Protein AF-A0A1E3P371-F1 (afdb_monomer_lite)

Organism: Wickerhamomyces anomalus (strain ATCC 58044 / CBS 1984 / NCYC 433 / NRRL Y-366-8) (NCBI:txid683960)

Sequence (193 aa):
MMLQLDPAELLRETLEGCDIETDLDTIDRIAENLKQLQDERNQNIITEQQELQELSEKLADEQQNIESLENSSTRQEIKSKLKTNQSLELSMNKNLKELTSIKQDLSTNLSNLVDDYNSLDKQIEELDFIEDDEDKDAIVLKLMVYRKFGLKIDIPSNTLIIYNKEKNLTDFLNYGDEKYSDYFISNYIWDRF

Radius of gyration: 69.78 Å; chains: 1; bounding box: 147×52×165 Å

InterPro domains:
  IPR013252 Kinetochore-Ndc80 subunit Spc24 [PF08286] (88-192)
  IPR013252 Kinetochore-Ndc80 subunit Spc24 [PTHR22142] (5-192)
  IPR038066 Spc24, Fungi, globular domain superfamily [G3DSA:3.30.160.430] (136-193)
  IPR038066 Spc24, Fungi, globular domain superfamily [SSF143026] (137-193)

Structure (mmCIF, N/CA/C/O backbone):
data_AF-A0A1E3P371-F1
#
_entry.id   AF-A0A1E3P371-F1
#
loop_
_atom_site.group_PDB
_atom_site.id
_atom_site.type_symbol
_atom_site.label_atom_id
_atom_site.label_alt_id
_atom_site.label_comp_id
_atom_site.label_asym_id
_atom_site.label_entity_id
_atom_site.label_seq_id
_atom_site.pdbx_PDB_ins_code
_atom_site.Cartn_x
_atom_site.Cartn_y
_atom_site.Cartn_z
_atom_site.occupancy
_atom_site.B_iso_or_equiv
_atom_site.auth_seq_id
_atom_site.auth_comp_id
_atom_site.auth_asym_id
_atom_site.auth_atom_id
_atom_site.pdbx_PDB_model_num
ATOM 1 N N . MET A 1 1 ? 78.943 -11.479 -51.128 1.00 43.00 1 MET A N 1
ATOM 2 C CA . MET A 1 1 ? 78.227 -11.690 -52.402 1.00 43.00 1 MET A CA 1
ATOM 3 C C . MET A 1 1 ? 76.842 -11.067 -52.248 1.00 43.00 1 MET A C 1
ATOM 5 O O . MET A 1 1 ? 75.880 -11.762 -51.985 1.00 43.00 1 MET A O 1
ATOM 9 N N . MET A 1 2 ? 76.786 -9.733 -52.246 1.00 50.06 2 MET A N 1
ATOM 10 C CA . MET A 1 2 ? 75.578 -8.922 -52.010 1.00 50.06 2 MET A CA 1
ATOM 11 C C . MET A 1 2 ? 75.586 -7.780 -53.039 1.00 50.06 2 MET A C 1
ATOM 13 O O . MET A 1 2 ? 75.714 -6.609 -52.712 1.00 50.06 2 MET A O 1
ATOM 17 N N . LEU A 1 3 ? 75.638 -8.150 -54.316 1.00 57.69 3 LEU A N 1
ATOM 18 C CA . LEU A 1 3 ? 75.582 -7.227 -55.454 1.00 57.69 3 LEU A CA 1
ATOM 19 C C . LEU A 1 3 ? 75.232 -8.071 -56.685 1.00 57.69 3 LEU A C 1
ATOM 21 O O . LEU A 1 3 ? 76.091 -8.368 -57.508 1.00 57.69 3 LEU A O 1
ATOM 25 N N . GLN A 1 4 ? 74.010 -8.608 -56.716 1.00 60.59 4 GLN A N 1
ATOM 26 C CA . GLN A 1 4 ? 73.558 -9.469 -57.817 1.00 60.59 4 GLN A CA 1
ATOM 27 C C . GLN A 1 4 ? 72.108 -9.262 -58.262 1.00 60.59 4 GLN A C 1
ATOM 29 O O . GLN A 1 4 ? 71.706 -9.942 -59.196 1.00 60.59 4 GLN A O 1
ATOM 34 N N . LEU A 1 5 ? 71.355 -8.324 -57.680 1.00 64.00 5 LEU A N 1
ATOM 35 C CA . LEU A 1 5 ? 70.153 -7.825 -58.347 1.00 64.00 5 LEU A CA 1
ATOM 36 C C . LEU A 1 5 ? 70.512 -6.511 -59.030 1.00 64.00 5 LEU A C 1
ATOM 38 O O . LEU A 1 5 ? 71.066 -5.610 -58.390 1.00 64.00 5 LEU A O 1
ATOM 42 N N . ASP A 1 6 ? 70.240 -6.431 -60.329 1.00 80.50 6 ASP A N 1
ATOM 43 C CA . ASP A 1 6 ? 70.266 -5.168 -61.051 1.00 80.50 6 ASP A CA 1
ATOM 44 C C . ASP A 1 6 ? 69.300 -4.208 -60.327 1.00 80.50 6 ASP A C 1
ATOM 46 O O . ASP A 1 6 ? 68.147 -4.578 -60.091 1.00 80.50 6 ASP A O 1
ATOM 50 N N . PRO A 1 7 ? 69.721 -3.002 -59.902 1.00 82.19 7 PRO A N 1
ATOM 51 C CA . PRO A 1 7 ? 68.821 -2.052 -59.247 1.00 82.19 7 PRO A CA 1
ATOM 52 C C . PRO A 1 7 ? 67.560 -1.756 -60.075 1.00 82.19 7 PRO A C 1
ATOM 54 O O . PRO A 1 7 ? 66.522 -1.433 -59.500 1.00 82.19 7 PRO A O 1
ATOM 57 N N . ALA A 1 8 ? 67.624 -1.896 -61.403 1.00 83.38 8 ALA A N 1
ATOM 58 C CA . ALA A 1 8 ? 66.453 -1.786 -62.267 1.00 83.38 8 ALA A CA 1
ATOM 59 C C . ALA A 1 8 ? 65.449 -2.943 -62.081 1.00 83.38 8 ALA A C 1
ATOM 61 O O . ALA A 1 8 ? 64.241 -2.719 -62.147 1.00 83.38 8 ALA A O 1
ATOM 62 N N . GLU A 1 9 ? 65.931 -4.158 -61.817 1.00 84.44 9 GLU A N 1
ATOM 63 C CA . GLU A 1 9 ? 65.113 -5.350 -61.566 1.00 84.44 9 GLU A CA 1
ATOM 64 C C . GLU A 1 9 ? 64.408 -5.254 -60.209 1.00 84.44 9 GLU A C 1
ATOM 66 O O . GLU A 1 9 ? 63.200 -5.458 -60.140 1.00 84.44 9 GLU A O 1
ATOM 71 N N . LEU A 1 10 ? 65.111 -4.794 -59.165 1.00 85.12 10 LEU A N 1
ATOM 72 C CA . LEU A 1 10 ? 64.509 -4.551 -57.847 1.00 85.12 10 LEU A CA 1
ATOM 73 C C . LEU A 1 10 ? 63.396 -3.497 -57.910 1.00 85.12 10 LEU A C 1
ATOM 75 O O . LEU A 1 10 ? 62.332 -3.685 -57.329 1.00 85.12 10 LEU A O 1
ATOM 79 N N . LEU A 1 11 ? 63.621 -2.389 -58.628 1.00 85.12 11 LEU A N 1
ATOM 80 C CA . LEU A 1 11 ? 62.596 -1.356 -58.806 1.00 85.12 11 LEU A CA 1
ATOM 81 C C . LEU A 1 11 ? 61.364 -1.908 -59.525 1.00 85.12 11 LEU A C 1
ATOM 83 O O . LEU A 1 11 ? 60.238 -1.569 -59.162 1.00 85.12 11 LEU A O 1
ATOM 87 N N . ARG A 1 12 ? 61.567 -2.784 -60.511 1.00 84.88 12 ARG A N 1
ATOM 88 C CA . ARG A 1 12 ? 60.478 -3.424 -61.241 1.00 84.88 12 ARG A CA 1
ATOM 89 C C . ARG A 1 12 ? 59.708 -4.417 -60.371 1.00 84.88 12 ARG A C 1
ATOM 91 O O . ARG A 1 12 ? 58.487 -4.338 -60.356 1.00 84.88 12 ARG A O 1
ATOM 98 N N . GLU A 1 13 ? 60.389 -5.256 -59.593 1.00 86.19 13 GLU A N 1
ATOM 99 C CA . GLU A 1 13 ? 59.749 -6.150 -58.616 1.00 86.19 13 GLU A CA 1
ATOM 100 C C . GLU A 1 13 ? 58.957 -5.365 -57.561 1.00 86.19 13 GLU A C 1
ATOM 102 O O . GLU A 1 13 ? 57.836 -5.737 -57.225 1.00 86.19 13 GLU A O 1
ATOM 107 N N . THR A 1 14 ? 59.487 -4.238 -57.067 1.00 85.69 14 THR A N 1
ATOM 108 C CA . THR A 1 14 ? 58.751 -3.389 -56.114 1.00 85.69 14 THR A CA 1
ATOM 109 C C . THR A 1 14 ? 57.546 -2.691 -56.738 1.00 85.69 14 THR A C 1
ATOM 111 O O . THR A 1 14 ? 56.564 -2.447 -56.042 1.00 85.69 14 THR A O 1
ATOM 114 N N . LEU A 1 15 ? 57.603 -2.376 -58.035 1.00 84.25 15 LEU A N 1
ATOM 115 C CA . LEU A 1 15 ? 56.487 -1.775 -58.762 1.00 84.25 15 LEU A CA 1
ATOM 116 C C . LEU A 1 15 ? 55.405 -2.819 -59.071 1.00 84.25 15 LEU A C 1
ATOM 118 O O . LEU A 1 15 ? 54.227 -2.525 -58.927 1.00 84.25 15 LEU A O 1
ATOM 122 N N . GLU A 1 16 ? 55.804 -4.037 -59.443 1.00 84.88 16 GLU A N 1
ATOM 123 C CA . GLU A 1 16 ? 54.898 -5.171 -59.675 1.00 84.88 16 GLU A CA 1
ATOM 124 C C . GLU A 1 16 ? 54.271 -5.685 -58.365 1.00 84.88 16 GLU A C 1
ATOM 126 O O . GLU A 1 16 ? 53.135 -6.147 -58.371 1.00 84.88 16 GLU A O 1
ATOM 131 N N . GLY A 1 17 ? 54.970 -5.562 -57.232 1.00 84.19 17 GLY A N 1
ATOM 132 C CA . GLY A 1 17 ? 54.434 -5.879 -55.905 1.00 84.19 17 GLY A CA 1
ATOM 133 C C . GLY A 1 17 ? 53.537 -4.794 -55.294 1.00 84.19 17 GLY A C 1
ATOM 134 O O . GLY A 1 17 ? 52.925 -5.037 -54.254 1.00 84.19 17 GLY A O 1
ATOM 135 N N . CYS A 1 18 ? 53.465 -3.601 -55.895 1.00 87.00 18 CYS A N 1
ATOM 136 C CA . CYS A 1 18 ? 52.598 -2.516 -55.440 1.00 87.00 18 CYS A CA 1
ATOM 137 C C . CYS A 1 18 ? 51.233 -2.624 -56.128 1.00 87.00 18 CYS A C 1
ATOM 139 O O . CYS A 1 18 ? 51.011 -2.067 -57.203 1.00 87.00 18 CYS A O 1
ATOM 141 N N . ASP A 1 19 ? 50.320 -3.358 -55.496 1.00 86.94 19 ASP A N 1
ATOM 142 C CA . ASP A 1 19 ? 48.968 -3.559 -56.009 1.00 86.94 19 ASP A CA 1
ATOM 143 C C . ASP A 1 19 ? 48.006 -2.468 -55.512 1.00 86.94 19 ASP A C 1
ATOM 145 O O . ASP A 1 19 ? 47.324 -2.597 -54.496 1.00 86.94 19 ASP A O 1
ATOM 149 N N . ILE A 1 20 ? 47.976 -1.364 -56.256 1.00 90.75 20 ILE A N 1
ATOM 150 C CA . ILE A 1 20 ? 47.098 -0.217 -55.987 1.00 90.75 20 ILE A CA 1
ATOM 151 C C . ILE A 1 20 ? 45.621 -0.579 -56.210 1.00 90.75 20 ILE A C 1
ATOM 153 O O . ILE A 1 20 ? 44.745 0.018 -55.587 1.00 90.75 20 ILE A O 1
ATOM 157 N N . GLU A 1 21 ? 45.328 -1.533 -57.097 1.00 91.00 21 GLU A N 1
ATOM 158 C CA . GLU A 1 21 ? 43.957 -1.921 -57.438 1.00 91.00 21 GLU A CA 1
ATOM 159 C C . GLU A 1 21 ? 43.308 -2.664 -56.267 1.00 91.00 21 GLU A C 1
ATOM 161 O O . GLU A 1 21 ? 42.216 -2.293 -55.840 1.00 91.00 21 GLU A O 1
ATOM 166 N N . THR A 1 22 ? 44.040 -3.597 -55.646 1.00 92.25 22 THR A N 1
ATOM 167 C CA . THR A 1 22 ? 43.596 -4.246 -54.404 1.00 92.25 22 THR A CA 1
ATOM 168 C C . THR A 1 22 ? 43.361 -3.225 -53.283 1.00 92.25 22 THR A C 1
ATOM 170 O O . THR A 1 22 ? 42.351 -3.301 -52.581 1.00 92.25 22 THR A O 1
ATOM 173 N N . ASP A 1 23 ? 44.247 -2.239 -53.114 1.00 93.06 23 ASP A N 1
ATOM 174 C CA . ASP A 1 23 ? 44.065 -1.202 -52.092 1.00 93.06 23 ASP A CA 1
ATOM 175 C C . ASP A 1 23 ? 42.819 -0.339 -52.367 1.00 93.06 23 ASP A C 1
ATOM 177 O O . ASP A 1 23 ? 42.048 -0.062 -51.444 1.00 93.06 23 ASP A O 1
ATOM 181 N N . LEU A 1 24 ? 42.565 0.038 -53.623 1.00 95.06 24 LEU A N 1
ATOM 182 C CA . LEU A 1 24 ? 41.354 0.768 -54.013 1.00 95.06 24 LEU A CA 1
ATOM 183 C C . LEU A 1 24 ? 40.083 -0.047 -53.744 1.00 95.06 24 LEU A C 1
ATOM 185 O O . LEU A 1 24 ? 39.161 0.471 -53.112 1.00 95.06 24 LEU A O 1
ATOM 189 N N . ASP A 1 25 ? 40.069 -1.331 -54.104 1.00 95.75 25 ASP A N 1
ATOM 190 C CA . ASP A 1 25 ? 38.950 -2.236 -53.822 1.00 95.75 25 ASP A CA 1
ATOM 191 C C . ASP A 1 25 ? 38.683 -2.357 -52.313 1.00 95.75 25 ASP A C 1
ATOM 193 O O . ASP A 1 25 ? 37.531 -2.396 -51.863 1.00 95.75 25 ASP A O 1
ATOM 197 N N . THR A 1 26 ? 39.738 -2.389 -51.488 1.00 95.75 26 THR A N 1
ATOM 198 C CA . THR A 1 26 ? 39.560 -2.399 -50.029 1.00 95.75 26 THR A CA 1
ATOM 199 C C . THR A 1 26 ? 38.979 -1.089 -49.507 1.00 95.75 26 THR A C 1
ATOM 201 O O . THR A 1 26 ? 38.131 -1.131 -48.613 1.00 95.75 26 THR A O 1
ATOM 204 N N . ILE A 1 27 ? 39.380 0.060 -50.059 1.00 96.44 27 ILE A N 1
ATOM 205 C CA . ILE A 1 27 ? 38.829 1.371 -49.692 1.00 96.44 27 ILE A CA 1
ATOM 206 C C . ILE A 1 27 ? 37.346 1.445 -50.063 1.00 96.44 27 ILE A C 1
ATOM 208 O O . ILE A 1 27 ? 36.541 1.861 -49.226 1.00 96.44 27 ILE A O 1
ATOM 212 N N . ASP A 1 28 ? 36.971 0.987 -51.256 1.00 96.81 28 ASP A N 1
ATOM 213 C CA . ASP A 1 28 ? 35.575 0.959 -51.699 1.00 96.81 28 ASP A CA 1
ATOM 214 C C . ASP A 1 28 ? 34.728 0.050 -50.803 1.00 96.81 28 ASP A C 1
ATOM 216 O O . ASP A 1 28 ? 33.651 0.441 -50.342 1.00 96.81 28 ASP A O 1
ATOM 220 N N . ARG A 1 29 ? 35.259 -1.121 -50.432 1.00 96.81 29 ARG A N 1
ATOM 221 C CA . ARG A 1 29 ? 34.604 -2.021 -49.476 1.00 96.81 29 ARG A CA 1
ATOM 222 C C . ARG A 1 29 ? 34.460 -1.394 -48.088 1.00 96.81 29 ARG A C 1
ATOM 224 O O . ARG A 1 29 ? 33.435 -1.580 -47.432 1.00 96.81 29 ARG A O 1
ATOM 231 N N . ILE A 1 30 ? 35.466 -0.660 -47.610 1.00 96.75 30 ILE A N 1
ATOM 232 C CA . ILE A 1 30 ? 35.383 0.071 -46.336 1.00 96.75 30 ILE A CA 1
ATOM 233 C C . ILE A 1 30 ? 34.304 1.154 -46.419 1.00 96.75 30 ILE A C 1
ATOM 235 O O . ILE A 1 30 ? 33.515 1.288 -45.484 1.00 96.75 30 ILE A O 1
ATOM 239 N N . ALA A 1 31 ? 34.233 1.898 -47.524 1.00 97.06 31 ALA A N 1
ATOM 240 C CA . ALA A 1 31 ? 33.224 2.931 -47.727 1.00 97.06 31 ALA A CA 1
ATOM 241 C C . ALA A 1 31 ? 31.802 2.346 -47.742 1.00 97.06 31 ALA A C 1
ATOM 243 O O . ALA A 1 31 ? 30.902 2.901 -47.106 1.00 97.06 31 ALA A O 1
ATOM 244 N N . GLU A 1 32 ? 31.602 1.201 -48.398 1.00 97.19 32 GLU A N 1
ATOM 245 C CA . GLU A 1 32 ? 30.318 0.498 -48.397 1.00 97.19 32 GLU A CA 1
ATOM 246 C C . GLU A 1 32 ? 29.938 0.006 -46.994 1.00 97.19 32 GLU A C 1
ATOM 248 O O . GLU A 1 32 ? 28.822 0.259 -46.537 1.00 97.19 32 GLU A O 1
ATOM 253 N N . ASN A 1 33 ? 30.877 -0.602 -46.264 1.00 97.44 33 ASN A N 1
ATOM 254 C CA . ASN A 1 33 ? 30.647 -1.044 -44.886 1.00 97.44 33 ASN A CA 1
ATOM 255 C C . ASN A 1 33 ? 30.305 0.129 -43.955 1.00 97.44 33 ASN A C 1
ATOM 257 O O . ASN A 1 33 ? 29.425 0.010 -43.104 1.00 97.44 33 ASN A O 1
ATOM 261 N N . LEU A 1 34 ? 30.979 1.274 -44.107 1.00 97.44 34 LEU A N 1
ATOM 262 C CA . LEU A 1 34 ? 30.682 2.476 -43.325 1.00 97.44 34 LEU A CA 1
ATOM 263 C C . LEU A 1 34 ? 29.276 2.998 -43.612 1.00 97.44 34 LEU A C 1
ATOM 265 O O . LEU A 1 34 ? 28.577 3.407 -42.685 1.00 97.44 34 LEU A O 1
ATOM 269 N N . LYS A 1 35 ? 28.847 2.951 -44.875 1.00 97.75 35 LYS A N 1
ATOM 270 C CA . LYS A 1 35 ? 27.491 3.334 -45.262 1.00 97.75 35 LYS A CA 1
ATOM 271 C C . LYS A 1 35 ? 26.450 2.392 -44.655 1.00 97.75 35 LYS A C 1
ATOM 273 O O . LYS A 1 35 ? 25.494 2.873 -44.057 1.00 97.75 35 LYS A O 1
ATOM 278 N N . GLN A 1 36 ? 26.669 1.078 -44.733 1.00 97.50 36 GLN A N 1
ATOM 279 C CA . GLN A 1 36 ? 25.785 0.087 -44.108 1.00 97.50 36 GLN A CA 1
ATOM 280 C C . GLN A 1 36 ? 25.683 0.301 -42.593 1.00 97.50 36 GLN A C 1
ATOM 282 O O . GLN A 1 36 ? 24.583 0.372 -42.054 1.00 97.50 36 GLN A O 1
ATOM 287 N N . LEU A 1 37 ? 26.815 0.511 -41.915 1.00 97.44 37 LEU A N 1
ATOM 288 C CA . LEU A 1 37 ? 26.844 0.761 -40.473 1.00 97.44 37 LEU A CA 1
ATOM 289 C C . LEU A 1 37 ? 26.132 2.068 -40.096 1.00 97.44 37 LEU A C 1
ATOM 291 O O . LEU A 1 37 ? 25.474 2.146 -39.058 1.00 97.44 37 LEU A O 1
ATOM 295 N N . GLN A 1 38 ? 26.244 3.103 -40.930 1.00 97.56 38 GLN A N 1
ATOM 296 C CA . GLN A 1 38 ? 25.511 4.351 -40.739 1.00 97.56 38 GLN A CA 1
ATOM 297 C C . GLN A 1 38 ? 23.998 4.149 -40.895 1.00 97.56 38 GLN A C 1
ATOM 299 O O . GLN A 1 38 ? 23.234 4.681 -40.088 1.00 97.56 38 GLN A O 1
ATOM 304 N N . ASP A 1 39 ? 23.566 3.377 -41.890 1.00 97.62 39 ASP A N 1
ATOM 305 C CA . ASP A 1 39 ? 22.152 3.086 -42.128 1.00 97.62 39 ASP A CA 1
ATOM 306 C C . ASP A 1 39 ? 21.554 2.246 -40.988 1.00 97.62 39 ASP A C 1
ATOM 308 O O . ASP A 1 39 ? 20.510 2.615 -40.446 1.00 97.62 39 ASP A O 1
ATOM 312 N N . GLU A 1 40 ? 22.248 1.194 -40.540 1.00 97.81 40 GLU A N 1
ATOM 313 C CA . GLU A 1 40 ? 21.852 0.389 -39.374 1.00 97.81 40 GLU A CA 1
ATOM 314 C C . GLU A 1 40 ? 21.764 1.241 -38.105 1.00 97.81 40 GLU A C 1
ATOM 316 O O . GLU A 1 40 ? 20.786 1.178 -37.358 1.00 97.81 40 GLU A O 1
ATOM 321 N N . ARG A 1 41 ? 22.760 2.101 -37.872 1.00 97.44 41 ARG A N 1
ATOM 322 C CA . ARG A 1 41 ? 22.754 3.004 -36.721 1.00 97.44 41 ARG A CA 1
ATOM 323 C C . ARG A 1 41 ? 21.559 3.952 -36.754 1.00 97.44 41 ARG A C 1
ATOM 325 O O . ARG A 1 41 ? 20.936 4.171 -35.718 1.00 97.44 41 ARG A O 1
ATOM 332 N N . ASN A 1 42 ? 21.241 4.518 -37.915 1.00 97.56 42 ASN A N 1
ATOM 333 C CA . ASN A 1 42 ? 20.095 5.411 -38.054 1.00 97.56 42 ASN A CA 1
ATOM 334 C C . ASN A 1 42 ? 18.775 4.670 -37.809 1.00 97.56 42 ASN A C 1
ATOM 336 O O . ASN A 1 42 ? 17.903 5.208 -37.131 1.00 97.56 42 ASN A O 1
ATOM 340 N N . GLN A 1 43 ? 18.640 3.435 -38.298 1.00 97.44 43 GLN A N 1
ATOM 341 C CA . GLN A 1 43 ? 17.465 2.600 -38.030 1.00 97.44 43 GLN A CA 1
ATOM 342 C C . GLN A 1 43 ? 17.313 2.287 -36.537 1.00 97.44 43 GLN A C 1
ATOM 344 O O . GLN A 1 43 ? 16.213 2.424 -35.998 1.00 97.44 43 GLN A O 1
ATOM 349 N N . ASN A 1 44 ? 18.408 1.949 -35.854 1.00 97.56 44 ASN A N 1
ATOM 350 C CA . ASN A 1 44 ? 18.390 1.704 -34.411 1.00 97.56 44 ASN A CA 1
ATOM 351 C C . ASN A 1 44 ? 17.975 2.957 -33.634 1.00 97.56 44 ASN A C 1
ATOM 353 O O . ASN A 1 44 ? 17.099 2.876 -32.782 1.00 97.56 44 ASN A O 1
ATOM 357 N N . ILE A 1 45 ? 18.520 4.130 -33.980 1.00 97.75 45 ILE A N 1
ATOM 358 C CA . ILE A 1 45 ? 18.134 5.398 -33.341 1.00 97.75 45 ILE A CA 1
ATOM 359 C C . ILE A 1 45 ? 16.641 5.684 -33.540 1.00 97.75 45 ILE A C 1
ATOM 361 O O . ILE A 1 45 ? 15.970 6.086 -32.594 1.00 97.75 45 ILE A O 1
ATOM 365 N N . ILE A 1 46 ? 16.109 5.476 -34.748 1.00 97.56 46 ILE A N 1
ATOM 366 C CA . ILE A 1 46 ? 14.681 5.685 -35.028 1.00 97.56 46 ILE A CA 1
ATOM 367 C C . ILE A 1 46 ? 13.821 4.726 -34.195 1.00 97.56 46 ILE A C 1
ATOM 369 O O . ILE A 1 46 ? 12.819 5.150 -33.624 1.00 97.56 46 ILE A O 1
ATOM 373 N N . THR A 1 47 ? 14.224 3.459 -34.097 1.00 97.25 47 THR A N 1
ATOM 374 C CA . THR A 1 47 ? 13.493 2.438 -33.332 1.00 97.25 47 THR A CA 1
ATOM 375 C C . THR A 1 47 ? 13.491 2.767 -31.840 1.00 97.25 47 THR A C 1
ATOM 377 O O . THR A 1 47 ? 12.430 2.825 -31.228 1.00 97.25 47 THR A O 1
ATOM 380 N N . GLU A 1 48 ? 14.652 3.091 -31.266 1.00 97.38 48 GLU A N 1
ATOM 381 C CA . GLU A 1 48 ? 14.760 3.489 -29.857 1.00 97.38 48 GLU A CA 1
ATOM 382 C C . GLU A 1 48 ? 13.958 4.765 -29.557 1.00 97.38 48 GLU A C 1
ATOM 384 O O . GLU A 1 48 ? 13.338 4.881 -28.501 1.00 97.38 48 GLU A O 1
ATOM 389 N N . GLN A 1 49 ? 13.925 5.729 -30.483 1.00 97.31 49 GLN A N 1
ATOM 390 C CA . GLN A 1 49 ? 13.106 6.935 -30.336 1.00 97.31 49 GLN A CA 1
ATOM 391 C C . GLN A 1 49 ? 11.608 6.625 -30.331 1.00 97.31 49 GLN A C 1
ATOM 393 O O . GLN A 1 49 ? 10.875 7.215 -29.537 1.00 97.31 49 GLN A O 1
ATOM 398 N N . GLN A 1 50 ? 11.154 5.705 -31.185 1.00 97.19 50 GLN A N 1
ATOM 399 C CA . GLN A 1 50 ? 9.761 5.258 -31.207 1.00 97.19 50 GLN A CA 1
ATOM 400 C C . GLN A 1 50 ? 9.392 4.534 -29.911 1.00 97.19 50 GLN A C 1
ATOM 402 O O . GLN A 1 50 ? 8.381 4.865 -29.298 1.00 97.19 50 GLN A O 1
ATOM 407 N N . GLU A 1 51 ? 10.243 3.623 -29.435 1.00 97.25 51 GLU A N 1
ATOM 408 C CA . GLU A 1 51 ? 10.032 2.924 -28.163 1.00 97.25 51 GLU A CA 1
ATOM 409 C C . GLU A 1 51 ? 9.983 3.894 -26.975 1.00 97.25 51 GLU A C 1
ATOM 411 O O . GLU A 1 51 ? 9.113 3.780 -26.107 1.00 97.25 51 GLU A O 1
ATOM 416 N N . LEU A 1 52 ? 10.880 4.886 -26.942 1.00 97.25 52 LEU A N 1
ATOM 417 C CA . LEU A 1 52 ? 10.871 5.930 -25.917 1.00 97.25 52 LEU A CA 1
ATOM 418 C C . LEU A 1 52 ? 9.599 6.775 -25.971 1.00 97.25 52 LEU A C 1
ATOM 420 O O . LEU A 1 52 ? 9.054 7.114 -24.919 1.00 97.25 52 LEU A O 1
ATOM 424 N N . GLN A 1 53 ? 9.119 7.108 -27.169 1.00 97.50 53 GLN A N 1
A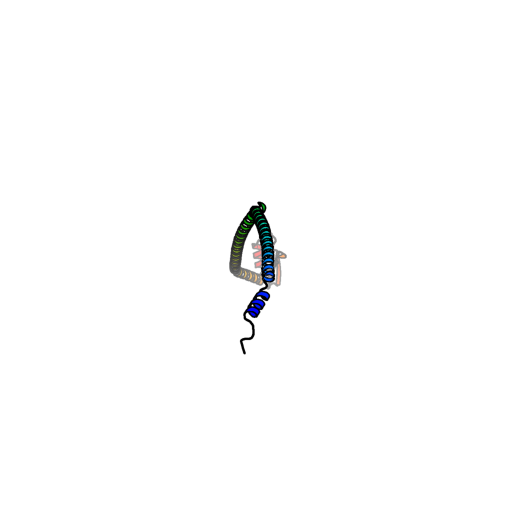TOM 425 C CA . GLN A 1 53 ? 7.877 7.853 -27.327 1.00 97.50 53 GLN A CA 1
ATOM 426 C C . GLN A 1 53 ? 6.679 7.037 -26.821 1.00 97.50 53 GLN A C 1
ATOM 428 O O . GLN A 1 53 ? 5.910 7.542 -26.007 1.00 97.50 53 GLN A O 1
ATOM 433 N N . GLU A 1 54 ? 6.558 5.769 -27.217 1.00 97.19 54 GLU A N 1
ATOM 434 C CA . GLU A 1 54 ? 5.486 4.887 -26.744 1.00 97.19 54 GLU A CA 1
ATOM 435 C C . GLU A 1 54 ? 5.513 4.703 -25.224 1.00 97.19 54 GLU A C 1
ATOM 437 O O . GLU A 1 54 ? 4.469 4.689 -24.569 1.00 97.19 54 GLU A O 1
ATOM 442 N N . LEU A 1 55 ? 6.704 4.548 -24.641 1.00 96.38 55 LEU A N 1
ATOM 443 C CA . LEU A 1 55 ? 6.847 4.419 -23.195 1.00 96.38 55 LEU A CA 1
ATOM 444 C C . LEU A 1 55 ? 6.471 5.722 -22.481 1.00 96.38 55 LEU A C 1
ATOM 446 O O . LEU A 1 55 ? 5.822 5.681 -21.437 1.00 96.38 55 LEU A O 1
ATOM 450 N N . SER A 1 56 ? 6.841 6.870 -23.052 1.00 96.88 56 SER A N 1
ATOM 451 C CA . SER A 1 56 ? 6.465 8.184 -22.530 1.00 96.88 56 SER A CA 1
ATOM 452 C C . SER A 1 56 ? 4.953 8.402 -22.578 1.00 96.88 56 SER A C 1
ATOM 454 O O . SER A 1 56 ? 4.392 8.945 -21.629 1.00 96.88 56 SER A O 1
ATOM 456 N N . GLU A 1 57 ? 4.288 7.974 -23.652 1.00 96.69 57 GLU A N 1
ATOM 457 C CA . GLU A 1 57 ? 2.830 8.046 -23.784 1.00 96.69 57 GLU A CA 1
ATOM 458 C C . GLU A 1 57 ? 2.142 7.136 -22.756 1.00 96.69 57 GLU A C 1
ATOM 460 O O . GLU A 1 57 ? 1.284 7.600 -22.007 1.00 96.69 57 GLU A O 1
ATOM 465 N N . LYS A 1 58 ? 2.596 5.882 -22.607 1.00 96.62 58 LYS A N 1
ATOM 466 C CA . LYS A 1 58 ? 2.076 4.956 -21.579 1.00 96.62 58 LYS A CA 1
ATOM 467 C C . LYS A 1 58 ? 2.234 5.507 -20.164 1.00 96.62 58 LYS A C 1
ATOM 469 O O . LYS A 1 58 ? 1.332 5.363 -19.343 1.00 96.62 58 LYS A O 1
ATOM 474 N N . LEU A 1 59 ? 3.373 6.134 -19.876 1.00 96.19 59 LEU A N 1
ATOM 475 C CA . LEU A 1 59 ? 3.632 6.737 -18.573 1.00 96.19 59 LEU A CA 1
ATOM 476 C C . LEU A 1 59 ? 2.696 7.922 -18.312 1.00 96.19 59 LEU A C 1
ATOM 478 O O . LEU A 1 59 ? 2.183 8.050 -17.201 1.00 96.19 59 LEU A O 1
ATOM 482 N N . ALA A 1 60 ? 2.444 8.762 -19.318 1.00 96.19 60 ALA A N 1
ATOM 483 C CA . ALA A 1 60 ? 1.495 9.867 -19.207 1.00 96.19 60 ALA A CA 1
ATOM 484 C C . ALA A 1 60 ? 0.060 9.364 -18.960 1.00 96.19 60 ALA A C 1
ATOM 486 O O . ALA A 1 60 ? -0.618 9.867 -18.062 1.00 96.19 60 ALA A O 1
ATOM 487 N N . ASP A 1 61 ? -0.369 8.326 -19.681 1.00 95.94 61 ASP A N 1
ATOM 488 C CA . ASP A 1 61 ? -1.677 7.692 -19.488 1.00 95.94 61 ASP A CA 1
ATOM 489 C C . ASP A 1 61 ? -1.816 7.089 -18.083 1.00 95.94 61 ASP A C 1
ATOM 491 O O . ASP A 1 61 ? -2.844 7.242 -17.419 1.00 95.94 61 ASP A O 1
ATOM 495 N N . GLU A 1 62 ? -0.778 6.412 -17.585 1.00 94.88 62 GLU A N 1
ATOM 496 C CA . GLU A 1 62 ? -0.788 5.823 -16.246 1.00 94.88 62 GLU A CA 1
ATOM 497 C C . GLU A 1 62 ? -0.807 6.894 -15.148 1.00 94.88 62 GLU A C 1
ATOM 499 O O . GLU A 1 62 ? -1.557 6.765 -14.177 1.00 94.88 62 GLU A O 1
ATOM 504 N N . GLN A 1 63 ? -0.070 7.994 -15.322 1.00 94.50 63 GLN A N 1
ATOM 505 C CA . GLN A 1 63 ? -0.143 9.149 -14.424 1.00 94.50 63 GLN A CA 1
ATOM 506 C C . GLN A 1 63 ? -1.547 9.757 -14.399 1.00 94.50 63 GLN A C 1
ATOM 508 O O . GLN A 1 63 ? -2.096 9.975 -13.318 1.00 94.50 63 GLN A O 1
ATOM 513 N N . GLN A 1 64 ? -2.166 9.958 -15.564 1.00 93.44 64 GLN A N 1
ATOM 514 C CA . GLN A 1 64 ? -3.536 10.461 -15.649 1.00 93.44 64 GLN A CA 1
ATOM 515 C C . GLN A 1 64 ? -4.531 9.501 -14.983 1.00 93.44 64 GLN A C 1
ATOM 517 O O . GLN A 1 64 ? -5.443 9.934 -14.273 1.00 93.44 64 GLN A O 1
ATOM 522 N N . ASN A 1 65 ? -4.349 8.191 -15.161 1.00 91.06 65 ASN A N 1
ATOM 523 C CA . ASN A 1 65 ? -5.169 7.180 -14.504 1.00 91.06 65 ASN A CA 1
ATOM 524 C C . ASN A 1 65 ? -5.020 7.246 -12.983 1.00 91.06 65 ASN A C 1
ATOM 526 O O . ASN A 1 65 ? -6.034 7.261 -12.283 1.00 91.06 65 ASN A O 1
ATOM 530 N N . ILE A 1 66 ? -3.793 7.350 -12.465 1.00 89.00 66 ILE A N 1
ATOM 531 C CA . ILE A 1 66 ? -3.539 7.523 -11.031 1.00 89.00 66 ILE A CA 1
ATOM 532 C C . ILE A 1 66 ? -4.233 8.786 -10.528 1.00 89.00 66 ILE A C 1
ATOM 534 O O . ILE A 1 66 ? -5.018 8.693 -9.588 1.00 89.00 66 ILE A O 1
ATOM 538 N N . GLU A 1 67 ? -4.033 9.936 -11.173 1.00 88.38 67 GLU A N 1
ATOM 539 C CA . GLU A 1 67 ? -4.683 11.190 -10.782 1.00 88.38 67 GLU A CA 1
ATOM 540 C C . GLU A 1 67 ? -6.212 11.081 -10.803 1.00 88.38 67 GLU A C 1
ATOM 542 O O . GLU A 1 67 ? -6.885 11.560 -9.887 1.00 88.38 67 GLU A O 1
ATOM 547 N N . SER A 1 68 ? -6.785 10.410 -11.803 1.00 87.19 68 SER A N 1
ATOM 548 C CA . SER A 1 68 ? -8.231 10.189 -11.881 1.00 87.19 68 SER A CA 1
ATOM 549 C C . SER A 1 68 ? -8.741 9.278 -10.758 1.00 87.19 68 SER A C 1
ATOM 551 O O . SER A 1 68 ? -9.801 9.537 -10.187 1.00 87.19 68 SER A O 1
ATOM 553 N N . LEU A 1 69 ? -7.972 8.254 -10.376 1.00 84.06 69 LEU A N 1
ATOM 554 C CA . LEU A 1 69 ? -8.284 7.365 -9.257 1.00 84.06 69 LEU A CA 1
ATOM 555 C C . LEU A 1 69 ? -8.132 8.083 -7.914 1.00 84.06 69 LEU A C 1
ATOM 557 O O . LEU A 1 69 ? -8.950 7.882 -7.011 1.00 84.06 69 LEU A O 1
ATOM 561 N N . GLU A 1 70 ? -7.124 8.942 -7.769 1.00 82.38 70 GLU A N 1
ATOM 562 C CA . GLU A 1 70 ? -6.914 9.754 -6.573 1.00 82.38 70 GLU A CA 1
ATOM 563 C C . GLU A 1 70 ? -8.043 10.761 -6.368 1.00 82.38 70 GLU A C 1
ATOM 565 O O . GLU A 1 70 ? -8.562 10.895 -5.255 1.00 82.38 70 GLU A O 1
ATOM 570 N N . ASN A 1 71 ? -8.451 11.413 -7.456 1.00 80.94 71 ASN A N 1
ATOM 571 C CA . ASN A 1 71 ? -9.538 12.382 -7.485 1.00 80.94 71 ASN A CA 1
ATOM 572 C C . ASN A 1 71 ? -10.918 11.735 -7.613 1.00 80.94 71 ASN A C 1
ATOM 574 O O . ASN A 1 71 ? -11.927 12.443 -7.581 1.00 80.94 71 ASN A O 1
ATOM 578 N N . SER A 1 72 ? -10.990 10.405 -7.730 1.00 86.19 72 SER A N 1
ATOM 579 C CA . SER A 1 72 ? -12.267 9.710 -7.815 1.00 86.19 72 SER A CA 1
ATOM 580 C C . SER A 1 72 ? -13.096 10.010 -6.567 1.00 86.19 72 SER A C 1
ATOM 582 O O . SER A 1 72 ? -12.656 9.845 -5.420 1.00 86.19 72 SER A O 1
ATOM 584 N N . SER A 1 73 ? -14.330 10.456 -6.796 1.00 79.31 73 SER A N 1
ATOM 585 C CA . SER A 1 73 ? -15.288 10.765 -5.733 1.00 79.31 73 SER A CA 1
ATOM 586 C C . SER A 1 73 ? -15.479 9.571 -4.797 1.00 79.31 73 SER A C 1
ATOM 588 O O . SER A 1 73 ? -15.573 9.746 -3.586 1.00 79.31 73 SER A O 1
ATOM 590 N N . THR A 1 74 ? -15.417 8.351 -5.336 1.00 80.88 74 THR A N 1
ATOM 591 C CA . THR A 1 74 ? -15.484 7.099 -4.580 1.00 80.88 74 THR A CA 1
ATOM 592 C C . THR A 1 74 ? -14.333 6.953 -3.584 1.00 80.88 74 THR A C 1
ATOM 594 O O . THR A 1 74 ? -14.578 6.608 -2.430 1.00 80.88 74 THR A O 1
ATOM 597 N N . ARG A 1 75 ? -13.078 7.246 -3.963 1.00 82.56 75 ARG A N 1
ATOM 598 C CA . ARG A 1 75 ? -11.936 7.163 -3.031 1.00 82.56 75 ARG A CA 1
ATOM 599 C C . ARG A 1 75 ? -12.041 8.216 -1.934 1.00 82.56 75 ARG A C 1
ATOM 601 O O . ARG A 1 75 ? -11.764 7.917 -0.771 1.00 82.56 75 ARG A O 1
ATOM 608 N N . GLN A 1 76 ? -12.473 9.428 -2.277 1.00 84.69 76 GLN A N 1
ATOM 609 C CA . GLN A 1 76 ? -12.701 10.493 -1.299 1.00 84.69 76 GLN A CA 1
ATOM 610 C C . GLN A 1 76 ? -13.838 10.143 -0.327 1.00 84.69 76 GLN A C 1
ATOM 612 O O . GLN A 1 76 ? -13.694 10.344 0.880 1.00 84.69 76 GLN A O 1
ATOM 617 N N . GLU A 1 77 ? -14.927 9.557 -0.826 1.00 86.69 77 GLU A N 1
ATOM 618 C CA . GLU A 1 77 ? -16.051 9.082 -0.018 1.00 86.69 77 GLU A CA 1
ATOM 619 C C . GLU A 1 77 ? -15.646 7.915 0.894 1.00 86.69 77 GLU A C 1
ATOM 621 O O . GLU A 1 77 ? -15.988 7.894 2.075 1.00 86.69 77 GLU A O 1
ATOM 626 N N . ILE A 1 78 ? -14.859 6.960 0.393 1.00 87.75 78 ILE A N 1
ATOM 627 C CA . ILE A 1 78 ? -14.310 5.875 1.215 1.00 87.75 78 ILE A CA 1
ATOM 628 C C . ILE A 1 78 ? -13.397 6.447 2.303 1.00 87.75 78 ILE A C 1
ATOM 630 O O . ILE A 1 78 ? -13.509 6.058 3.464 1.00 87.75 78 ILE A O 1
ATOM 634 N N . LYS A 1 79 ? -12.523 7.401 1.965 1.00 89.88 79 LYS A N 1
ATOM 635 C CA . LYS A 1 79 ? -11.612 8.043 2.923 1.00 89.88 79 LYS A CA 1
ATOM 636 C C . LYS A 1 79 ? -12.373 8.803 4.011 1.00 89.88 79 LYS A C 1
ATOM 638 O O . LYS A 1 79 ? -11.996 8.726 5.182 1.00 89.88 79 LYS A O 1
ATOM 643 N N . SER A 1 80 ? -13.439 9.521 3.654 1.00 89.94 80 SER A N 1
ATOM 644 C CA . SER A 1 80 ? -14.268 10.233 4.631 1.00 89.94 80 SER A CA 1
ATOM 645 C C . SER A 1 80 ? -15.026 9.255 5.530 1.00 89.94 80 SER A C 1
ATOM 647 O O . SER A 1 80 ? -14.952 9.390 6.753 1.00 89.94 80 SER A O 1
ATOM 649 N N . LYS A 1 81 ? -15.639 8.207 4.961 1.00 92.94 81 LYS A N 1
ATOM 650 C CA . LYS A 1 81 ? -16.290 7.127 5.721 1.00 92.94 81 LYS A CA 1
ATOM 651 C C . LYS A 1 81 ? -15.318 6.448 6.682 1.00 92.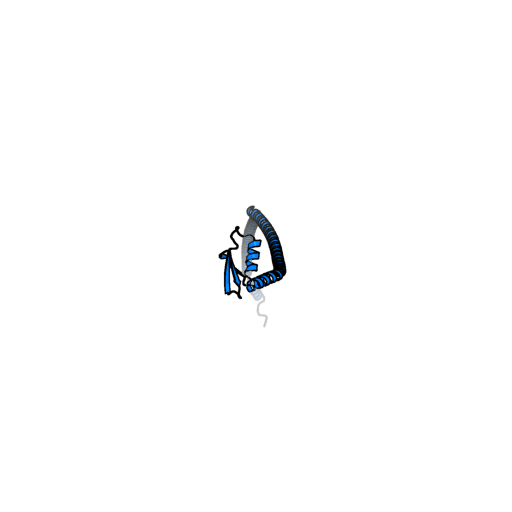94 81 LYS A C 1
ATOM 653 O O . LYS A 1 81 ? -15.631 6.321 7.863 1.00 92.94 81 LYS A O 1
ATOM 658 N N . LEU A 1 82 ? -14.113 6.099 6.229 1.00 94.06 82 LEU A N 1
ATOM 659 C CA . LEU A 1 82 ? -13.076 5.501 7.073 1.00 94.06 82 LEU A CA 1
ATOM 660 C C . LEU A 1 82 ? -12.737 6.404 8.268 1.00 94.06 82 LEU A C 1
ATOM 662 O O . LEU A 1 82 ? -12.722 5.941 9.405 1.00 94.06 82 LEU A O 1
ATOM 666 N N . LYS A 1 83 ? -12.533 7.705 8.025 1.00 94.81 83 LYS A N 1
ATOM 667 C CA . LYS A 1 83 ? -12.233 8.678 9.083 1.00 94.81 83 LYS A CA 1
ATOM 668 C C . LYS A 1 83 ? -13.383 8.808 10.085 1.00 94.81 83 LYS A C 1
ATOM 670 O O . LYS A 1 83 ? -13.141 8.873 11.289 1.00 94.81 83 LYS A O 1
ATOM 675 N N . THR A 1 84 ? -14.630 8.833 9.608 1.00 94.94 84 THR A N 1
ATOM 676 C CA . THR A 1 84 ? -15.802 8.873 10.498 1.00 94.94 84 THR A CA 1
ATOM 677 C C . THR A 1 84 ? -15.921 7.604 11.339 1.00 94.94 84 THR A C 1
ATOM 679 O O . THR A 1 84 ? -16.088 7.710 12.551 1.00 94.94 84 THR A O 1
ATOM 682 N N . ASN A 1 85 ? -15.727 6.422 10.745 1.00 95.38 85 ASN A N 1
ATOM 683 C CA . ASN A 1 85 ? -15.721 5.149 11.467 1.00 95.38 85 ASN A CA 1
ATOM 684 C C . ASN A 1 85 ? -14.619 5.092 12.529 1.00 95.38 85 ASN A C 1
ATOM 686 O O . ASN A 1 85 ? -14.903 4.727 13.663 1.00 95.38 85 ASN A O 1
ATOM 690 N N . GLN A 1 86 ? -13.398 5.532 12.213 1.00 95.62 86 GLN A N 1
ATOM 691 C CA . GLN A 1 86 ? -12.309 5.610 13.195 1.00 95.62 86 GLN A CA 1
ATOM 692 C C . GLN A 1 86 ? -12.657 6.536 14.367 1.00 95.62 86 GLN A C 1
ATOM 694 O O . GLN A 1 86 ? -12.400 6.208 15.523 1.00 95.62 86 GLN A O 1
ATOM 699 N N . SER A 1 87 ? -13.276 7.688 14.094 1.00 95.12 87 SER A N 1
ATOM 700 C CA . SER A 1 87 ? -13.724 8.596 15.153 1.00 95.12 87 SER A CA 1
ATOM 701 C C . SER A 1 87 ? -14.815 7.970 16.027 1.00 95.12 87 SER A C 1
ATOM 703 O O . SER A 1 87 ? -14.799 8.151 17.245 1.00 95.12 87 SER A O 1
ATOM 705 N N . LEU A 1 88 ? -15.761 7.246 15.421 1.00 95.69 88 LEU A N 1
ATOM 706 C CA . LEU A 1 88 ? -16.818 6.536 16.144 1.00 95.69 88 LEU A CA 1
ATOM 707 C C . LEU A 1 88 ? -16.241 5.415 17.008 1.00 95.69 88 LEU A C 1
ATOM 709 O O . LEU A 1 88 ? -16.609 5.298 18.172 1.00 95.69 88 LEU A O 1
ATOM 713 N N . GLU A 1 89 ? -15.296 4.644 16.477 1.00 96.31 89 GLU A N 1
ATOM 714 C CA . GLU A 1 89 ? -14.613 3.573 17.199 1.00 96.31 89 GLU A CA 1
ATOM 715 C C . GLU A 1 89 ? -13.841 4.115 18.410 1.00 96.31 89 GLU A C 1
ATOM 717 O O . GLU A 1 89 ? -13.951 3.581 19.514 1.00 96.31 89 GLU A O 1
ATOM 722 N N . LEU A 1 90 ? -13.116 5.226 18.248 1.00 96.06 90 LEU A N 1
ATOM 723 C CA . LEU A 1 90 ? -12.432 5.894 19.358 1.00 96.06 90 LEU A CA 1
ATOM 724 C C . LEU A 1 90 ? -13.417 6.389 20.424 1.00 96.06 90 LEU A C 1
ATOM 726 O O . LEU A 1 90 ? -13.176 6.193 21.618 1.00 96.06 90 LEU A O 1
ATOM 730 N N . SER A 1 91 ? -14.538 6.989 20.014 1.00 96.31 91 SER A N 1
ATOM 731 C CA . SER A 1 91 ? -15.577 7.429 20.952 1.00 96.31 91 SER A CA 1
ATOM 732 C C . SER A 1 91 ? -16.224 6.250 21.678 1.00 96.31 91 SER A C 1
ATOM 734 O O . SER A 1 91 ? -16.453 6.324 22.882 1.00 96.31 91 SER A O 1
ATOM 736 N N . MET A 1 92 ? -16.501 5.154 20.974 1.00 96.31 92 MET A N 1
ATOM 737 C CA . MET A 1 92 ? -17.095 3.954 21.556 1.00 96.31 92 MET A CA 1
ATOM 738 C C . MET A 1 92 ? -16.142 3.300 22.557 1.00 96.31 92 MET A C 1
ATOM 740 O O . MET A 1 92 ? -16.557 2.958 23.660 1.00 96.31 92 MET A O 1
ATOM 744 N N . ASN A 1 93 ? -14.856 3.204 22.220 1.00 97.12 93 ASN A N 1
ATOM 745 C CA . ASN A 1 93 ? -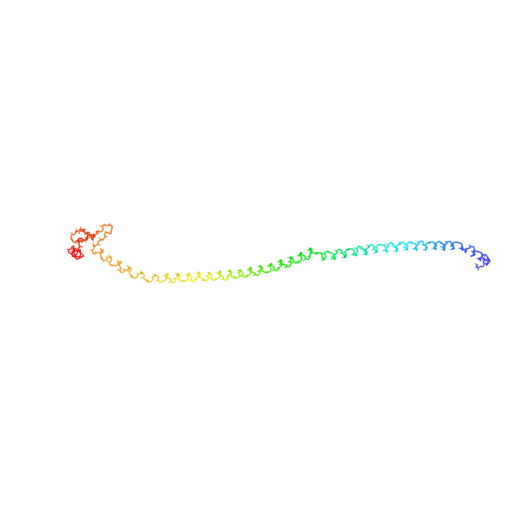13.826 2.709 23.130 1.00 97.12 93 ASN A CA 1
ATOM 746 C C . ASN A 1 93 ? -13.688 3.586 24.379 1.00 97.12 93 ASN A C 1
ATOM 748 O O . ASN A 1 93 ? -13.500 3.063 25.478 1.00 97.12 93 ASN A O 1
ATOM 752 N N . LYS A 1 94 ? -13.807 4.912 24.240 1.00 97.31 94 LYS A N 1
ATOM 753 C CA . LYS A 1 94 ? -13.824 5.827 25.387 1.00 97.31 94 LYS A CA 1
ATOM 754 C C . LYS A 1 94 ? -15.038 5.567 26.284 1.00 97.31 94 LYS A C 1
ATOM 756 O O . LYS A 1 94 ? -14.858 5.344 27.478 1.00 97.31 94 LYS A O 1
ATOM 761 N N . ASN A 1 95 ? -16.233 5.493 25.702 1.00 97.25 95 ASN A N 1
ATOM 762 C CA . ASN A 1 95 ? -17.465 5.217 26.445 1.00 97.25 95 ASN A CA 1
ATOM 763 C C . ASN A 1 95 ? -17.417 3.845 27.141 1.00 97.25 95 ASN A C 1
ATOM 765 O O . ASN A 1 95 ? -17.834 3.716 28.287 1.00 97.25 95 ASN A O 1
ATOM 769 N N . LEU A 1 96 ? -16.868 2.818 26.482 1.00 97.50 96 LEU A N 1
ATOM 770 C CA . LEU A 1 96 ? -16.679 1.491 27.076 1.00 97.50 96 LEU A CA 1
ATOM 771 C C . LEU A 1 96 ? -15.718 1.522 28.266 1.00 97.50 96 LEU A C 1
ATOM 773 O O . LEU A 1 96 ? -15.983 0.867 29.274 1.00 97.50 96 LEU A O 1
ATOM 777 N N . LYS A 1 97 ? -14.623 2.285 28.179 1.00 96.94 97 LYS A N 1
ATOM 778 C CA . LYS A 1 97 ? -13.694 2.468 29.303 1.00 96.94 97 LYS A CA 1
ATOM 779 C C . LYS A 1 97 ? -14.366 3.166 30.480 1.00 96.94 97 LYS A C 1
ATOM 781 O O . LYS A 1 97 ? -14.238 2.688 31.602 1.00 96.94 97 LYS A O 1
ATOM 786 N N . GLU A 1 98 ? -15.108 4.241 30.227 1.00 97.12 98 GLU A N 1
ATOM 787 C CA . GLU A 1 98 ? -15.863 4.955 31.265 1.00 97.12 98 GLU A CA 1
ATOM 788 C C . GLU A 1 98 ? -16.888 4.032 31.936 1.00 97.12 98 GLU A C 1
ATOM 790 O O . GLU A 1 98 ? -16.922 3.926 33.159 1.00 97.12 98 GLU A O 1
ATOM 795 N N . LEU A 1 99 ? -17.654 3.275 31.148 1.00 96.75 99 LEU A N 1
ATOM 796 C CA . LEU A 1 99 ? -18.654 2.343 31.665 1.00 96.75 99 LEU A CA 1
ATOM 797 C C . LEU A 1 99 ? -18.023 1.182 32.449 1.00 96.75 99 LEU A C 1
ATOM 799 O O . LEU A 1 99 ? -18.566 0.752 33.465 1.00 96.75 99 LEU A O 1
ATOM 803 N N . THR A 1 100 ? -16.856 0.701 32.017 1.00 96.56 100 THR A N 1
ATOM 804 C CA . THR A 1 100 ? -16.089 -0.320 32.746 1.00 96.56 100 THR A CA 1
ATOM 805 C C . THR A 1 100 ? -15.576 0.219 34.081 1.00 96.56 100 THR A C 1
ATOM 807 O O . THR A 1 100 ? -15.683 -0.482 35.085 1.00 96.56 100 THR A O 1
ATOM 810 N N . SER A 1 101 ? -15.089 1.465 34.115 1.00 97.12 101 SER A N 1
ATOM 811 C CA . SER A 1 101 ? -14.676 2.138 35.354 1.00 97.12 101 SER A CA 1
ATOM 812 C C . SER A 1 101 ? -15.848 2.260 36.324 1.00 97.12 101 SER A C 1
ATOM 814 O O . SER A 1 101 ? -15.757 1.786 37.449 1.00 97.12 101 SER A O 1
ATOM 816 N N . ILE A 1 102 ? -16.991 2.779 35.863 1.00 97.06 102 ILE A N 1
ATOM 817 C CA . ILE A 1 102 ? -18.196 2.925 36.694 1.00 97.06 102 ILE A CA 1
ATOM 818 C C . ILE A 1 102 ? -18.665 1.566 37.221 1.00 97.06 102 ILE A C 1
ATOM 820 O O . ILE A 1 102 ? -19.033 1.440 38.386 1.00 97.06 102 ILE A O 1
ATOM 824 N N . LYS A 1 103 ? -18.637 0.521 36.385 1.00 97.06 103 LYS A N 1
ATOM 825 C CA . LYS A 1 103 ? -18.968 -0.842 36.817 1.00 97.06 103 LYS A CA 1
ATOM 826 C C . LYS A 1 103 ? -18.028 -1.320 37.928 1.00 97.06 103 LYS A C 1
ATOM 828 O O . LYS A 1 103 ? -18.496 -1.938 38.881 1.00 97.06 103 LYS A O 1
ATOM 833 N N . GLN A 1 104 ? -16.728 -1.069 37.800 1.00 97.00 104 GLN A N 1
ATOM 834 C CA . GLN A 1 104 ? -15.742 -1.436 38.814 1.00 97.00 104 GLN A CA 1
ATOM 835 C C . GLN A 1 104 ? -15.972 -0.669 40.125 1.00 97.00 104 GLN A C 1
ATOM 837 O O . GLN A 1 104 ? -15.963 -1.283 41.193 1.00 97.00 104 GLN A O 1
ATOM 842 N N . ASP A 1 105 ? -16.259 0.629 40.046 1.00 96.88 105 ASP A N 1
ATOM 843 C CA . ASP A 1 105 ? -16.558 1.465 41.212 1.00 96.88 105 ASP A CA 1
ATOM 844 C C . ASP A 1 105 ? -17.829 0.980 41.924 1.00 96.88 105 ASP A C 1
ATOM 846 O O . ASP A 1 105 ? -17.832 0.769 43.136 1.00 96.88 105 ASP A O 1
ATOM 850 N N . LEU A 1 106 ? -18.897 0.700 41.169 1.00 96.88 106 LEU A N 1
ATOM 851 C CA . LEU A 1 106 ? -20.142 0.143 41.707 1.00 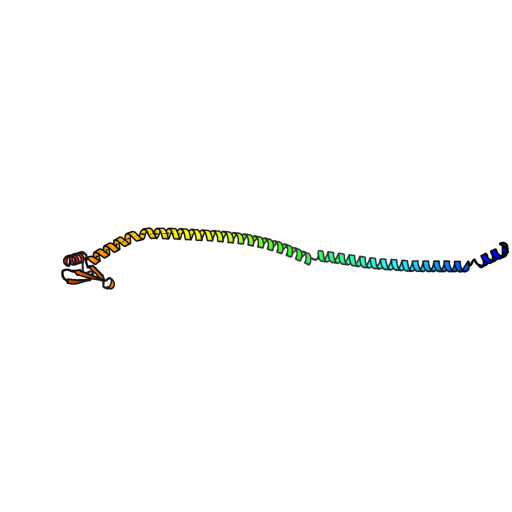96.88 106 LEU A CA 1
ATOM 852 C C . LEU A 1 106 ? -19.937 -1.236 42.337 1.00 96.88 106 LEU A C 1
ATOM 854 O O . LEU A 1 106 ? -20.483 -1.501 43.404 1.00 96.88 106 LEU A O 1
ATOM 858 N N . SER A 1 107 ? -19.142 -2.105 41.710 1.00 96.56 107 SER A N 1
ATOM 859 C CA . SER A 1 107 ? -18.811 -3.421 42.267 1.00 96.56 107 SER A CA 1
ATOM 860 C C . SER A 1 107 ? -18.045 -3.303 43.584 1.00 96.56 107 SER A C 1
ATOM 862 O O . SER A 1 107 ? -18.276 -4.096 44.493 1.00 96.56 107 SER A O 1
ATOM 864 N N . THR A 1 108 ? -17.153 -2.317 43.692 1.00 96.69 108 THR A N 1
ATOM 865 C CA . THR A 1 108 ? -16.390 -2.046 44.916 1.00 96.69 108 THR A CA 1
ATOM 866 C C . THR A 1 108 ? -17.313 -1.525 46.015 1.00 96.69 108 THR A C 1
ATOM 868 O O . THR A 1 108 ? -17.298 -2.042 47.126 1.00 96.69 108 THR A O 1
ATOM 871 N N . ASN A 1 109 ? -18.191 -0.571 45.689 1.00 96.50 109 ASN A N 1
ATOM 872 C CA . ASN A 1 109 ? -19.178 -0.044 46.633 1.00 96.50 109 ASN A CA 1
ATOM 873 C C . ASN A 1 109 ? -20.147 -1.125 47.124 1.00 96.50 109 ASN A C 1
ATOM 875 O O . ASN A 1 109 ? -20.484 -1.151 48.302 1.00 96.50 109 ASN A O 1
ATOM 879 N N . LEU A 1 110 ? -20.581 -2.025 46.237 1.00 96.50 110 LEU A N 1
ATOM 880 C CA . LEU A 1 110 ? -21.449 -3.138 46.607 1.00 96.50 110 LEU A CA 1
ATOM 881 C C . LEU A 1 110 ? -20.734 -4.125 47.535 1.00 96.50 110 LEU A C 1
ATOM 883 O O . LEU A 1 110 ? -21.341 -4.565 48.503 1.00 96.50 110 LEU A O 1
ATOM 887 N N . SER A 1 111 ? -19.458 -4.433 47.277 1.00 96.38 111 SER A N 1
ATOM 888 C CA . SER A 1 111 ? -18.654 -5.259 48.186 1.00 96.38 111 SER A CA 1
ATOM 889 C C . SER A 1 111 ? -18.566 -4.624 49.572 1.00 96.38 111 SER A C 1
ATOM 891 O O . SER A 1 111 ? -18.885 -5.284 50.553 1.00 96.38 111 SER A O 1
ATOM 893 N N . ASN A 1 112 ? -18.235 -3.330 49.643 1.00 96.19 112 ASN A N 1
ATOM 894 C CA . ASN A 1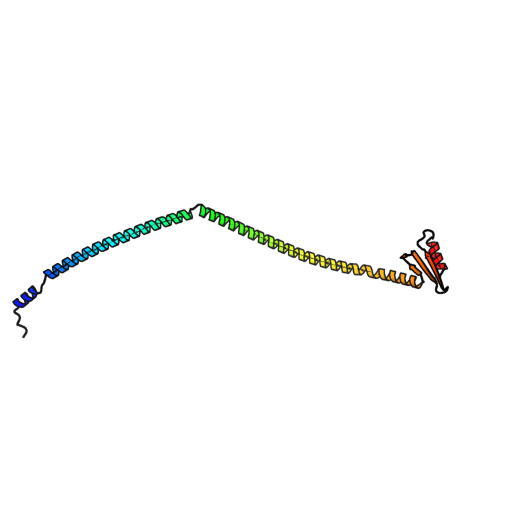 112 ? -18.149 -2.608 50.913 1.00 96.19 112 ASN A CA 1
ATOM 895 C C . ASN A 1 112 ? -19.489 -2.615 51.662 1.00 96.19 112 ASN A C 1
ATOM 897 O O . ASN A 1 112 ? -19.516 -2.858 52.859 1.00 96.19 112 ASN A O 1
ATOM 901 N N . LEU A 1 113 ? -20.610 -2.406 50.963 1.00 95.56 113 LEU A N 1
ATOM 902 C CA . LEU A 1 113 ? -21.934 -2.402 51.590 1.00 95.56 113 LEU A CA 1
ATOM 903 C C . LEU A 1 113 ? -22.346 -3.791 52.104 1.00 95.56 113 LEU A C 1
ATOM 905 O O . LEU A 1 113 ? -23.020 -3.893 53.125 1.00 95.56 113 LEU A O 1
ATOM 909 N N . VAL A 1 114 ? -21.954 -4.859 51.402 1.00 96.31 114 VAL A N 1
ATOM 910 C CA . VAL A 1 114 ? -22.150 -6.240 51.867 1.00 96.31 114 VAL A CA 1
ATOM 911 C C . VAL A 1 114 ? -21.295 -6.515 53.103 1.00 96.31 114 VAL A C 1
ATOM 913 O O . VAL A 1 114 ? -21.789 -7.117 54.054 1.00 96.31 114 VAL A O 1
ATOM 916 N N . ASP A 1 115 ? -20.044 -6.056 53.119 1.00 95.62 115 ASP A N 1
ATOM 917 C CA . ASP A 1 115 ? -19.161 -6.185 54.280 1.00 95.62 115 ASP A CA 1
ATOM 918 C C . ASP A 1 115 ? -19.709 -5.408 55.489 1.00 95.62 115 ASP A C 1
ATOM 920 O O . ASP A 1 115 ? -19.777 -5.959 56.591 1.00 95.62 115 ASP A O 1
ATOM 924 N N . ASP A 1 116 ? -20.193 -4.180 55.275 1.00 94.81 116 ASP A N 1
ATOM 925 C CA . ASP A 1 116 ? -20.857 -3.364 56.295 1.00 94.81 116 ASP A CA 1
ATOM 926 C C . ASP A 1 116 ? -22.114 -4.066 56.825 1.00 94.81 116 ASP A C 1
ATOM 928 O O . ASP A 1 116 ? -22.278 -4.196 58.039 1.00 94.81 116 ASP A O 1
ATOM 932 N N . TYR A 1 117 ? -22.971 -4.586 55.940 1.00 94.25 117 TYR A N 1
ATOM 933 C CA . TYR A 1 117 ? -24.172 -5.330 56.326 1.00 94.25 117 TYR A CA 1
ATOM 934 C C . TYR A 1 117 ? -23.833 -6.554 57.182 1.00 94.25 117 TYR A C 1
ATOM 936 O O . TYR A 1 117 ? -24.392 -6.717 58.262 1.00 94.25 117 TYR A O 1
ATOM 944 N N . ASN A 1 118 ? -22.862 -7.366 56.753 1.00 93.75 118 ASN A N 1
ATOM 945 C CA . ASN A 1 118 ? -22.402 -8.529 57.512 1.00 93.75 118 ASN A CA 1
ATOM 946 C C . ASN A 1 118 ? -21.808 -8.134 58.874 1.00 93.75 118 ASN A C 1
ATOM 948 O O . ASN A 1 118 ? -21.872 -8.910 59.827 1.00 93.75 118 ASN A O 1
ATOM 952 N N . SER A 1 119 ? -21.190 -6.954 58.977 1.00 92.12 119 SER A N 1
ATOM 953 C CA . SER A 1 119 ? -20.667 -6.449 60.248 1.00 92.12 119 SER A CA 1
ATOM 954 C C . SER A 1 119 ? -21.778 -6.003 61.203 1.00 92.12 119 SER A C 1
ATOM 956 O O . SER A 1 119 ? -21.683 -6.281 62.397 1.00 92.12 119 SER A O 1
ATOM 958 N N . LEU A 1 120 ? -22.841 -5.369 60.690 1.00 90.81 120 LEU A N 1
ATOM 959 C CA . LEU A 1 120 ? -24.013 -4.986 61.481 1.00 90.81 120 LEU A CA 1
ATOM 960 C C . LEU A 1 120 ? -24.818 -6.209 61.927 1.00 90.81 120 LEU A C 1
ATOM 962 O O . LEU A 1 120 ? -25.251 -6.249 63.071 1.00 90.81 120 LEU A O 1
ATOM 966 N N . ASP A 1 121 ? -24.994 -7.200 61.055 1.00 91.06 121 ASP A N 1
ATOM 967 C CA . ASP A 1 121 ? -25.739 -8.427 61.366 1.00 91.06 121 ASP A CA 1
ATOM 968 C C . ASP A 1 121 ? -25.108 -9.170 62.555 1.00 91.06 121 ASP A C 1
ATOM 970 O O . ASP A 1 121 ? -25.789 -9.525 63.514 1.00 91.06 121 ASP A O 1
ATOM 974 N N . LYS A 1 122 ? -23.770 -9.259 62.577 1.00 89.31 122 LYS A N 1
ATOM 975 C CA . LYS A 1 122 ? -23.019 -9.784 63.730 1.00 89.31 122 LYS A CA 1
ATOM 976 C C . LYS A 1 122 ? -23.222 -8.964 65.004 1.00 89.31 122 LYS A C 1
ATOM 978 O O . LYS A 1 122 ? -23.356 -9.542 66.073 1.00 89.31 122 LYS A O 1
ATOM 983 N N . GLN A 1 123 ? -23.245 -7.632 64.908 1.00 85.44 123 GLN A N 1
ATOM 984 C CA . GLN A 1 123 ? -23.494 -6.773 66.074 1.00 85.44 123 GLN A CA 1
ATOM 985 C C . GLN A 1 123 ? -24.912 -6.953 66.632 1.00 85.44 123 GLN A C 1
ATOM 987 O O . GLN A 1 123 ? -25.101 -6.857 67.840 1.00 85.44 123 GLN A O 1
ATOM 992 N N . ILE A 1 124 ? -25.905 -7.210 65.775 1.00 81.00 124 ILE A N 1
ATOM 993 C CA . ILE A 1 124 ? -27.282 -7.496 66.200 1.00 81.00 124 ILE A CA 1
ATOM 994 C C . ILE A 1 124 ? -27.351 -8.860 66.895 1.00 81.00 124 ILE A C 1
ATOM 996 O O . ILE A 1 124 ? -27.922 -8.953 67.977 1.00 81.00 124 ILE A O 1
ATOM 1000 N N . GLU A 1 125 ? -26.722 -9.893 66.325 1.00 78.56 125 GLU A N 1
ATOM 1001 C CA . GLU A 1 125 ? -26.657 -11.227 66.939 1.00 78.56 125 GLU A CA 1
ATOM 1002 C C . GLU A 1 125 ? -25.987 -11.185 68.327 1.00 78.56 125 GLU A C 1
ATOM 1004 O O . GLU A 1 125 ? -26.453 -11.826 69.266 1.00 78.56 125 GLU A O 1
ATOM 1009 N N . GLU A 1 126 ? -24.941 -10.369 68.497 1.00 73.88 126 GLU A N 1
ATOM 1010 C CA . GLU A 1 126 ? -24.291 -10.145 69.796 1.00 73.88 126 GLU A CA 1
ATOM 1011 C C . GLU A 1 126 ? -25.192 -9.431 70.826 1.00 73.88 126 GLU A C 1
ATOM 1013 O O . GLU A 1 126 ? -25.032 -9.661 72.025 1.00 73.88 126 GLU A O 1
ATOM 1018 N N . LEU A 1 127 ? -26.135 -8.586 70.393 1.00 67.62 127 LEU A N 1
ATOM 1019 C CA . LEU A 1 127 ? -27.070 -7.879 71.280 1.00 67.62 127 LEU A CA 1
ATOM 1020 C C . LEU A 1 127 ? -28.245 -8.766 71.721 1.00 67.62 127 LEU A C 1
ATOM 1022 O O . LEU A 1 127 ? -28.596 -8.750 72.901 1.00 67.62 127 LEU A O 1
ATOM 1026 N N . ASP A 1 128 ? -28.803 -9.577 70.817 1.00 59.06 128 ASP A N 1
ATOM 1027 C CA . ASP A 1 128 ? -29.919 -10.494 71.120 1.00 59.06 128 ASP A CA 1
ATOM 1028 C C . ASP A 1 128 ? -29.528 -11.574 72.148 1.00 59.06 128 ASP A C 1
ATOM 1030 O O . ASP A 1 128 ? -30.354 -12.010 72.951 1.00 59.06 128 ASP A O 1
ATOM 1034 N N . PHE A 1 129 ? -28.255 -11.981 72.191 1.00 55.78 129 PHE A N 1
ATOM 1035 C CA . PHE A 1 129 ? -27.761 -12.950 73.178 1.00 55.78 129 PHE A CA 1
ATOM 1036 C C . PHE A 1 129 ? -27.731 -12.423 74.623 1.00 55.78 129 PHE A C 1
ATOM 1038 O O . PHE A 1 129 ? -27.630 -13.221 75.553 1.00 55.78 129 PHE A O 1
ATOM 1045 N N . ILE A 1 130 ? -27.794 -11.105 74.839 1.00 56.12 130 ILE A N 1
ATOM 1046 C CA . ILE A 1 130 ? -27.634 -10.504 76.173 1.00 56.12 130 ILE A CA 1
ATOM 1047 C C . ILE A 1 130 ? -28.981 -10.339 76.893 1.00 56.12 130 ILE A C 1
ATOM 1049 O O . ILE A 1 130 ? -29.020 -10.398 78.120 1.00 56.12 130 ILE A O 1
ATOM 1053 N N . GLU A 1 131 ? -30.089 -10.158 76.168 1.00 55.06 131 GLU A N 1
ATOM 1054 C CA . GLU A 1 131 ? -31.384 -9.809 76.778 1.00 55.06 131 GLU A CA 1
ATOM 1055 C C . GLU A 1 131 ? -32.225 -11.027 77.213 1.00 55.06 131 GLU A C 1
ATOM 1057 O O . GLU A 1 131 ? -33.129 -10.888 78.033 1.00 55.06 131 GLU A O 1
ATOM 1062 N N . ASP A 1 132 ? -31.923 -12.234 76.721 1.00 56.69 132 ASP A N 1
ATOM 1063 C CA . ASP A 1 132 ? -32.897 -13.337 76.711 1.00 56.69 132 ASP A CA 1
ATOM 1064 C C . ASP A 1 132 ? -32.595 -14.509 77.680 1.00 56.69 132 ASP A C 1
ATOM 1066 O O . ASP A 1 132 ? -33.442 -15.392 77.855 1.00 56.69 132 ASP A O 1
ATOM 1070 N N . ASP A 1 133 ? -31.418 -14.544 78.322 1.00 57.91 133 ASP A N 1
ATOM 1071 C CA . ASP A 1 133 ? -30.997 -15.655 79.202 1.00 57.91 133 ASP A CA 1
ATOM 1072 C C . ASP A 1 133 ? -31.366 -15.449 80.690 1.00 57.91 133 ASP A C 1
ATOM 1074 O O . ASP A 1 133 ? -31.753 -16.406 81.365 1.00 57.91 133 ASP A O 1
ATOM 1078 N N . GLU A 1 134 ? -31.335 -14.220 81.223 1.00 58.66 134 GLU A N 1
ATOM 1079 C CA . GLU A 1 134 ? -31.589 -13.989 82.662 1.00 58.66 134 GLU A CA 1
ATOM 1080 C C . GLU A 1 134 ? -33.070 -14.167 83.061 1.00 58.66 134 GLU A C 1
ATOM 1082 O O . GLU A 1 134 ? -33.377 -14.698 84.136 1.00 58.66 134 GLU A O 1
ATOM 1087 N N . ASP A 1 135 ? -34.013 -13.794 82.191 1.00 60.34 135 ASP A N 1
ATOM 1088 C CA . ASP A 1 135 ? -35.448 -13.843 82.504 1.00 60.34 135 ASP A CA 1
ATOM 1089 C C . ASP A 1 135 ? -36.053 -15.253 82.380 1.00 60.34 135 ASP A C 1
ATOM 1091 O O . ASP A 1 135 ? -36.991 -15.616 83.109 1.00 60.34 135 ASP A O 1
ATOM 1095 N N . LYS A 1 136 ? -35.501 -16.095 81.499 1.00 61.19 136 LYS A N 1
ATOM 1096 C CA . LYS A 1 136 ? -35.988 -17.469 81.287 1.00 61.19 136 LYS A CA 1
ATOM 1097 C C . LYS A 1 136 ? -35.708 -18.359 82.499 1.00 61.19 136 LYS A C 1
ATOM 1099 O O . LYS A 1 136 ? -36.584 -19.135 82.899 1.00 61.19 136 LYS A O 1
ATOM 1104 N N . ASP A 1 137 ? -34.565 -18.187 83.157 1.00 68.75 137 ASP A N 1
ATOM 1105 C CA . ASP A 1 137 ? -34.192 -18.964 84.344 1.00 68.75 137 ASP A CA 1
ATOM 1106 C C . ASP A 1 137 ? -35.112 -18.692 85.544 1.00 68.75 137 ASP A C 1
ATOM 1108 O O . ASP A 1 137 ? -35.547 -19.619 86.243 1.00 68.75 137 ASP A O 1
ATOM 1112 N N . ALA A 1 138 ? -35.510 -17.435 85.756 1.00 73.12 138 ALA A N 1
ATOM 1113 C CA . ALA A 1 138 ? -36.417 -17.069 86.842 1.00 73.12 138 ALA A CA 1
ATOM 1114 C C . ALA A 1 138 ? -37.819 -17.693 86.680 1.00 73.12 138 ALA A C 1
ATOM 1116 O O . ALA A 1 138 ? -38.439 -18.117 87.666 1.00 73.12 138 ALA A O 1
ATOM 1117 N N . ILE A 1 139 ? -38.329 -17.780 85.447 1.00 73.56 139 ILE A N 1
ATOM 1118 C CA . ILE A 1 139 ? -39.636 -18.384 85.143 1.00 73.56 139 ILE A CA 1
ATOM 1119 C C . ILE A 1 139 ? -39.585 -19.904 85.334 1.00 73.56 139 ILE A C 1
ATOM 1121 O O . ILE A 1 139 ? 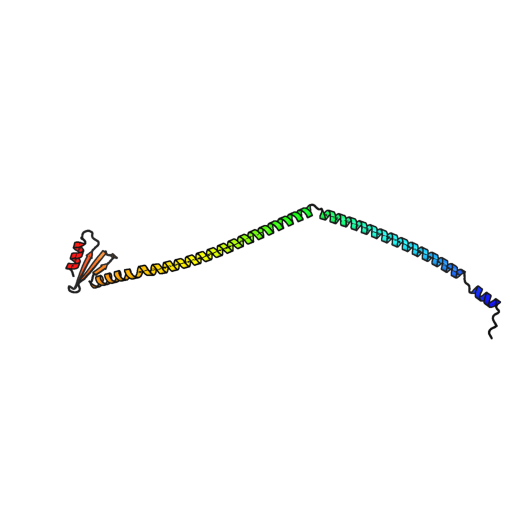-40.481 -20.481 85.961 1.00 73.56 139 ILE A O 1
ATOM 1125 N N . VAL A 1 140 ? -38.518 -20.558 84.864 1.00 77.44 140 VAL A N 1
ATOM 1126 C CA . VAL A 1 140 ? -38.325 -22.008 85.023 1.00 77.44 140 VAL A CA 1
ATOM 1127 C C . VAL A 1 140 ? -38.256 -22.398 86.502 1.00 77.44 140 VAL A C 1
ATOM 1129 O O . VAL A 1 140 ? -38.916 -23.357 86.918 1.00 77.44 140 VAL A O 1
ATOM 1132 N N . LEU A 1 141 ? -37.537 -21.629 87.326 1.00 77.50 141 LEU A N 1
ATOM 1133 C CA . LEU A 1 141 ? -37.455 -21.872 88.769 1.00 77.50 141 LEU A CA 1
ATOM 1134 C C . LEU A 1 141 ? -38.821 -21.741 89.457 1.00 77.50 141 LEU A C 1
ATOM 1136 O O . LEU A 1 141 ? -39.193 -22.617 90.245 1.00 77.50 141 LEU A O 1
ATOM 1140 N N . LYS A 1 142 ? -39.611 -20.710 89.126 1.00 79.44 142 LYS A N 1
ATOM 1141 C CA . LYS A 1 142 ? -40.979 -20.549 89.656 1.00 79.44 142 LYS A CA 1
ATOM 1142 C C . LYS A 1 142 ? -41.871 -21.739 89.284 1.00 79.44 142 LYS A C 1
ATOM 1144 O O . LYS A 1 142 ? -42.552 -22.288 90.151 1.00 79.44 142 LYS A O 1
ATOM 1149 N N . LEU A 1 143 ? -41.821 -22.206 88.035 1.00 78.50 143 LEU A N 1
ATOM 1150 C CA . LEU A 1 143 ? -42.585 -23.377 87.582 1.00 78.50 143 LEU A CA 1
ATOM 1151 C C . LEU A 1 143 ? -42.165 -24.672 88.296 1.00 78.50 143 LEU A C 1
ATOM 1153 O O . LEU A 1 143 ? -43.023 -25.485 88.656 1.00 78.50 143 LEU A O 1
ATOM 1157 N N . MET A 1 144 ? -40.868 -24.867 88.560 1.00 76.50 144 MET A N 1
ATOM 1158 C CA . MET A 1 144 ? -40.391 -26.021 89.334 1.00 76.50 144 MET A CA 1
ATOM 1159 C C . MET A 1 144 ? -40.921 -26.021 90.770 1.00 76.50 144 MET A C 1
ATOM 1161 O O . MET A 1 144 ? -41.266 -27.086 91.291 1.00 76.50 144 MET A O 1
ATOM 1165 N N . VAL A 1 145 ? -41.009 -24.849 91.404 1.00 80.94 145 VAL A N 1
ATOM 1166 C CA . VAL A 1 145 ? -41.571 -24.706 92.753 1.00 80.94 145 VAL A CA 1
ATOM 1167 C C . VAL A 1 145 ? -43.047 -25.112 92.762 1.00 80.94 145 VAL A C 1
ATOM 1169 O O . VAL A 1 145 ? -43.417 -25.999 93.532 1.00 80.94 145 VAL A O 1
ATOM 1172 N N . TYR A 1 146 ? -43.871 -24.575 91.856 1.00 78.44 146 TYR A N 1
ATOM 1173 C CA . TYR A 1 146 ? -45.293 -24.944 91.766 1.00 78.44 146 TYR A CA 1
ATOM 1174 C C . TYR A 1 146 ? -45.506 -26.436 91.475 1.00 78.44 146 TYR A C 1
ATOM 1176 O O . TYR A 1 146 ? -46.374 -27.072 92.075 1.00 78.44 146 TYR A O 1
ATOM 1184 N N . ARG A 1 147 ? -44.653 -27.042 90.641 1.00 76.19 147 ARG A N 1
ATOM 1185 C CA . ARG A 1 147 ? -44.698 -28.485 90.374 1.00 76.19 147 ARG A CA 1
ATOM 1186 C C . ARG A 1 147 ? -44.344 -29.325 91.603 1.00 76.19 147 ARG A C 1
ATOM 1188 O O . ARG A 1 147 ? -44.943 -30.380 91.810 1.00 76.19 147 ARG A O 1
ATOM 1195 N N . LYS A 1 148 ? -43.386 -28.889 92.430 1.00 74.44 148 LYS A N 1
ATOM 1196 C CA . LYS A 1 148 ? -43.051 -29.570 93.696 1.00 74.44 148 LYS A CA 1
ATOM 1197 C C . LYS A 1 148 ? -44.178 -29.486 94.719 1.00 74.44 148 LYS A C 1
ATOM 1199 O O . LYS A 1 148 ? -44.369 -30.452 95.456 1.00 74.44 148 LYS A O 1
ATOM 1204 N N . PHE A 1 149 ? -44.940 -28.396 94.704 1.00 72.44 149 PHE A N 1
ATOM 1205 C CA . PHE A 1 149 ? -46.185 -28.277 95.457 1.00 72.44 149 PHE A CA 1
ATOM 1206 C C . PHE A 1 149 ? -47.297 -29.195 94.932 1.00 72.44 149 PHE A C 1
ATOM 1208 O O . PHE A 1 149 ? -48.360 -29.227 95.516 1.00 72.44 149 PHE A O 1
ATOM 1215 N N . GLY A 1 150 ? -47.087 -29.998 93.884 1.00 67.44 150 GLY A N 1
ATOM 1216 C CA . GLY A 1 150 ? -48.095 -30.958 93.423 1.00 67.44 150 GLY A CA 1
ATOM 1217 C C . GLY A 1 150 ? -49.200 -30.330 92.574 1.00 67.44 150 GLY A C 1
ATOM 1218 O O . GLY A 1 150 ? -50.206 -30.987 92.317 1.00 67.44 150 GLY A O 1
ATOM 1219 N N . LEU A 1 151 ? -48.996 -29.093 92.109 1.00 73.69 151 LEU A N 1
ATOM 1220 C CA . LEU A 1 151 ? -49.844 -28.447 91.115 1.00 73.69 151 LEU A CA 1
ATOM 1221 C C . LEU A 1 151 ? -49.384 -28.886 89.726 1.00 73.69 151 LEU A C 1
ATOM 1223 O O . LEU A 1 151 ? -48.248 -28.626 89.316 1.00 73.69 151 LEU A O 1
ATOM 1227 N N . LYS A 1 152 ? -50.268 -29.556 88.992 1.00 74.88 152 LYS A N 1
ATOM 1228 C CA . LYS A 1 152 ? -50.052 -29.874 87.582 1.00 74.88 152 LYS A CA 1
ATOM 1229 C C . LYS A 1 152 ? -51.173 -29.250 86.768 1.00 74.88 152 LYS A C 1
ATOM 1231 O O . LYS A 1 152 ? -52.339 -29.567 86.969 1.00 74.88 152 LYS A O 1
ATOM 1236 N N . ILE A 1 153 ? -50.799 -28.370 85.850 1.00 72.44 153 ILE A N 1
ATOM 1237 C CA . ILE A 1 153 ? -51.732 -27.748 84.914 1.00 72.44 153 ILE A CA 1
ATOM 1238 C C . ILE A 1 153 ? -51.759 -28.610 83.658 1.00 72.44 153 ILE A C 1
ATOM 1240 O O . ILE A 1 153 ? -50.705 -28.887 83.079 1.00 72.44 153 ILE A O 1
ATOM 1244 N N . ASP A 1 154 ? -52.949 -29.043 83.259 1.00 73.31 154 ASP A N 1
ATOM 1245 C CA . ASP A 1 154 ? -53.177 -29.674 81.967 1.00 73.31 154 ASP A CA 1
ATOM 1246 C C . ASP A 1 154 ? -53.803 -28.640 81.022 1.00 73.31 154 ASP A C 1
ATOM 1248 O O . ASP A 1 154 ? -55.006 -28.374 81.035 1.00 73.31 154 ASP A O 1
ATOM 1252 N N . ILE A 1 155 ? -52.931 -28.000 80.240 1.00 64.88 155 ILE A N 1
ATOM 1253 C CA . ILE A 1 155 ? -53.260 -26.949 79.268 1.00 64.88 155 ILE A CA 1
ATOM 1254 C C . ILE A 1 155 ? -54.323 -27.397 78.239 1.00 64.88 155 ILE A C 1
ATOM 1256 O O . ILE A 1 155 ? -55.228 -26.611 77.971 1.00 64.88 155 ILE A O 1
ATOM 1260 N N . PRO A 1 156 ? -54.292 -28.618 77.661 1.00 66.19 156 PRO A N 1
ATOM 1261 C CA . PRO A 1 156 ? -55.301 -29.030 76.679 1.00 66.19 156 PRO A CA 1
ATOM 1262 C C . PRO A 1 156 ? -56.719 -29.189 77.247 1.00 66.19 156 PRO A C 1
ATOM 1264 O O . PRO A 1 156 ? -57.679 -29.096 76.487 1.00 66.19 156 PRO A O 1
ATOM 1267 N N . SER A 1 157 ? -56.875 -29.431 78.550 1.00 61.78 157 SER A N 1
ATOM 1268 C CA . SER A 1 157 ? -58.177 -29.680 79.186 1.00 61.78 157 SER A CA 1
ATOM 1269 C C . SER A 1 157 ? -58.640 -28.563 80.122 1.00 61.78 157 SER A C 1
ATOM 1271 O O . SER A 1 157 ? -59.711 -28.685 80.714 1.00 61.78 157 SER A O 1
ATOM 1273 N N . ASN A 1 158 ? -57.865 -27.480 80.264 1.00 68.38 158 ASN A N 1
ATOM 1274 C CA . ASN A 1 158 ? -58.097 -26.404 81.236 1.00 68.38 158 ASN A CA 1
ATOM 1275 C C . ASN A 1 158 ? -58.394 -26.917 82.658 1.00 68.38 158 ASN A C 1
ATOM 1277 O O . ASN A 1 158 ? -59.212 -26.358 83.400 1.00 68.38 158 ASN A O 1
ATOM 1281 N N . THR A 1 159 ? -57.716 -28.002 83.037 1.00 71.06 159 THR A N 1
ATOM 1282 C CA . THR A 1 159 ? -57.860 -28.645 84.341 1.00 71.06 159 THR A CA 1
ATOM 1283 C C . THR A 1 159 ? -56.581 -28.475 85.155 1.00 71.06 159 THR A C 1
ATOM 1285 O O . THR A 1 159 ? -55.463 -28.713 84.696 1.00 71.06 159 THR A O 1
ATOM 1288 N N . LEU A 1 160 ? -56.745 -28.033 86.396 1.00 74.50 160 LEU A N 1
ATOM 1289 C CA . LEU A 1 160 ? -55.719 -28.000 87.421 1.00 74.50 160 LEU A CA 1
ATOM 1290 C C . LEU A 1 160 ? -55.855 -29.271 88.257 1.00 74.50 160 LEU A C 1
ATOM 1292 O O . LEU A 1 160 ? -56.893 -29.524 88.868 1.00 74.50 160 LEU A O 1
ATOM 1296 N N . ILE A 1 161 ? -54.794 -30.067 88.280 1.00 73.00 161 ILE A N 1
ATOM 1297 C CA . ILE A 1 161 ? -54.690 -31.264 89.106 1.00 73.00 161 ILE A CA 1
ATOM 1298 C C . ILE A 1 161 ? -53.922 -30.875 90.364 1.00 73.00 161 ILE A C 1
ATOM 1300 O O . ILE A 1 161 ? -52.761 -30.459 90.284 1.00 73.00 161 ILE A O 1
ATOM 1304 N N . ILE A 1 162 ? -54.572 -31.017 91.517 1.00 74.94 162 ILE A N 1
ATOM 1305 C CA . ILE A 1 162 ? -53.972 -30.770 92.828 1.00 74.94 162 ILE A CA 1
ATOM 1306 C C . ILE A 1 162 ? -53.702 -32.130 93.465 1.00 74.94 162 ILE A C 1
ATOM 1308 O O . ILE A 1 162 ? -54.630 -32.895 93.740 1.00 74.94 162 ILE A O 1
ATOM 1312 N N . TYR A 1 163 ? -52.424 -32.443 93.672 1.00 68.00 163 TYR A N 1
ATOM 1313 C CA . TYR A 1 163 ? -52.006 -33.684 94.313 1.00 68.00 163 TYR A CA 1
ATOM 1314 C C . TYR A 1 163 ? -51.518 -33.424 95.737 1.00 68.00 163 TYR A C 1
ATOM 1316 O O . TYR A 1 163 ? -50.424 -32.888 95.936 1.00 68.00 163 TYR A O 1
ATOM 1324 N N . ASN A 1 164 ? -52.298 -33.861 96.730 1.00 66.75 164 ASN A N 1
ATOM 1325 C CA . ASN A 1 164 ? -51.878 -33.834 98.127 1.00 66.75 164 ASN A CA 1
ATOM 1326 C C . ASN A 1 164 ? -51.292 -35.199 98.535 1.00 66.75 164 ASN A C 1
ATOM 1328 O O . ASN A 1 164 ? -51.995 -36.211 98.591 1.00 66.75 164 ASN A O 1
ATOM 1332 N N . LYS A 1 165 ? -49.990 -35.213 98.848 1.00 60.91 165 LYS A N 1
ATOM 1333 C CA . LYS A 1 165 ? -49.242 -36.418 99.247 1.00 60.91 165 LYS A CA 1
ATOM 1334 C C . LYS A 1 165 ? -49.701 -37.018 100.575 1.00 60.91 165 LYS A C 1
ATOM 1336 O O . LYS A 1 165 ? -49.570 -38.225 100.746 1.00 60.91 165 LYS A O 1
ATOM 1341 N N . GLU A 1 166 ? -50.213 -36.211 101.500 1.00 61.78 166 GLU A N 1
ATOM 1342 C CA . GLU A 1 166 ? -50.550 -36.669 102.855 1.00 61.78 166 GLU A CA 1
ATOM 1343 C C . GLU A 1 166 ? -51.931 -37.324 102.921 1.00 61.78 166 GLU A C 1
ATOM 1345 O O . GLU A 1 166 ? -52.132 -38.290 103.654 1.00 61.78 166 GLU A O 1
ATOM 1350 N N . LYS A 1 167 ? -52.878 -36.838 102.111 1.00 60.28 167 LYS A N 1
ATOM 1351 C CA . LYS A 1 167 ? -54.260 -37.345 102.070 1.00 60.28 167 LYS A CA 1
ATOM 1352 C C . LYS A 1 167 ? -54.517 -38.339 100.929 1.00 60.28 167 LYS A C 1
ATOM 1354 O O . LYS A 1 167 ? -55.610 -38.890 100.850 1.00 60.28 167 LYS A O 1
ATOM 1359 N N . ASN A 1 168 ? -53.522 -38.572 100.064 1.00 58.00 168 ASN A N 1
ATOM 1360 C CA . ASN A 1 168 ? -53.577 -39.451 98.885 1.00 58.00 168 ASN A CA 1
ATOM 1361 C C . ASN A 1 168 ? -54.816 -39.203 97.995 1.00 58.00 168 ASN A C 1
ATOM 1363 O O . ASN A 1 168 ? -55.398 -40.128 97.428 1.00 58.00 168 ASN A O 1
ATOM 1367 N N . LEU A 1 169 ? -55.233 -37.937 97.911 1.00 61.28 169 LEU A N 1
ATOM 1368 C CA . LEU A 1 169 ? -56.384 -37.467 97.145 1.00 61.28 169 LEU A CA 1
ATOM 1369 C C . LEU A 1 169 ? -55.880 -36.636 95.965 1.00 61.28 169 LEU A C 1
ATOM 1371 O O . LEU A 1 169 ? -55.008 -35.779 96.116 1.00 61.28 169 LEU A O 1
ATOM 1375 N N . THR A 1 170 ? -56.427 -36.928 94.787 1.00 69.88 170 THR A N 1
ATOM 1376 C CA . THR A 1 170 ? -56.197 -36.160 93.562 1.00 69.88 170 THR A CA 1
ATOM 1377 C C . THR A 1 170 ? -57.496 -35.453 93.226 1.00 69.88 170 THR A C 1
ATOM 1379 O O . THR A 1 170 ? -58.470 -36.115 92.871 1.00 69.88 170 THR A O 1
ATOM 1382 N N . ASP A 1 171 ? -57.509 -34.132 93.366 1.00 67.56 171 ASP A N 1
ATOM 1383 C CA . ASP A 1 171 ? -58.666 -33.316 93.012 1.00 67.56 171 ASP A CA 1
ATOM 1384 C C . ASP A 1 171 ? -58.436 -32.638 91.658 1.00 67.56 171 ASP A C 1
ATOM 1386 O O . ASP A 1 171 ? -57.329 -32.197 91.331 1.00 67.56 171 ASP A O 1
ATOM 1390 N N . PHE A 1 172 ? -59.509 -32.567 90.871 1.00 71.00 172 PHE A N 1
ATOM 1391 C CA . PHE A 1 172 ? -59.540 -31.925 89.562 1.00 71.00 172 PHE A CA 1
ATOM 1392 C C . PHE A 1 172 ? -60.348 -30.634 89.669 1.00 71.00 172 PHE A C 1
ATOM 1394 O O . PHE A 1 172 ? -61.528 -30.669 90.021 1.00 71.00 172 PHE A O 1
ATOM 1401 N N . LEU A 1 173 ? -59.719 -29.501 89.367 1.00 71.19 173 LEU A N 1
ATOM 1402 C CA . LEU A 1 173 ? -60.371 -28.196 89.322 1.00 71.19 173 LEU A CA 1
ATOM 1403 C C . LEU A 1 173 ? -60.320 -27.647 87.896 1.00 71.19 173 LEU A C 1
ATOM 1405 O O . LEU A 1 173 ? -59.243 -27.458 87.343 1.00 71.19 173 LEU A O 1
ATOM 1409 N N . ASN A 1 174 ? -61.471 -27.348 87.300 1.00 69.81 174 ASN A N 1
ATOM 1410 C CA . ASN A 1 174 ? -61.516 -26.689 85.996 1.00 69.81 174 ASN A CA 1
ATOM 1411 C C . ASN A 1 174 ? -61.373 -25.181 86.210 1.00 69.81 174 ASN A C 1
ATOM 1413 O O . ASN A 1 174 ? -62.282 -24.553 86.747 1.00 69.81 174 ASN A O 1
ATOM 1417 N N . TYR A 1 175 ? -60.248 -24.597 85.799 1.00 65.50 175 TYR A N 1
ATOM 1418 C CA . TYR A 1 175 ? -59.993 -23.159 85.976 1.00 65.50 175 TYR A CA 1
ATOM 1419 C C . TYR A 1 175 ? -60.589 -22.296 84.848 1.00 65.50 175 TYR A C 1
ATOM 1421 O O . TYR A 1 175 ? -60.451 -21.080 84.869 1.00 65.50 175 TYR A O 1
ATOM 1429 N N . GLY A 1 176 ? -61.237 -22.915 83.853 1.00 56.94 176 GLY A N 1
ATOM 1430 C CA . GLY A 1 176 ? -61.803 -22.242 82.677 1.00 56.94 176 GLY A CA 1
ATOM 1431 C C . GLY A 1 176 ? -63.307 -21.938 82.728 1.00 56.94 176 GLY A C 1
ATOM 1432 O O . GLY A 1 176 ? -63.853 -21.540 81.705 1.00 56.94 176 GLY A O 1
ATOM 1433 N N . ASP A 1 177 ? -63.996 -22.165 83.853 1.00 61.34 177 ASP A N 1
ATOM 1434 C CA . ASP A 1 177 ? -65.419 -21.813 84.010 1.00 61.34 177 ASP A CA 1
ATOM 1435 C C . ASP A 1 177 ? -65.523 -20.443 84.712 1.00 61.34 177 ASP A C 1
ATOM 1437 O O . ASP A 1 177 ? -65.106 -20.315 85.863 1.00 61.34 177 ASP A O 1
ATOM 1441 N N . GLU A 1 178 ? -66.103 -19.428 84.051 1.00 61.12 178 GLU A N 1
ATOM 1442 C CA . GLU A 1 178 ? -66.308 -18.052 84.575 1.00 61.12 178 GLU A CA 1
ATOM 1443 C C . GLU A 1 178 ? -67.144 -17.996 85.874 1.00 61.12 178 GLU A C 1
ATOM 1445 O O . GLU A 1 178 ? -67.352 -16.936 86.464 1.00 61.12 178 GLU A O 1
ATOM 1450 N N . LYS A 1 179 ? -67.651 -19.141 86.339 1.00 63.19 179 LYS A N 1
ATOM 1451 C CA . LYS A 1 179 ? -68.443 -19.287 87.565 1.00 63.19 179 LYS A CA 1
ATOM 1452 C C . LYS A 1 179 ? -67.623 -19.218 88.851 1.00 63.19 179 LYS A C 1
ATOM 1454 O O . LYS A 1 179 ? -68.213 -19.023 89.914 1.00 63.19 179 LYS A O 1
ATOM 1459 N N . TYR A 1 180 ? -66.305 -19.397 88.790 1.00 69.69 180 TYR A N 1
ATOM 1460 C CA . TYR A 1 180 ? -65.442 -19.373 89.970 1.00 69.69 180 TYR A CA 1
ATOM 1461 C C . TYR A 1 180 ? -64.613 -18.091 89.998 1.00 69.69 180 TYR A C 1
ATOM 1463 O O . TYR A 1 180 ? -63.919 -17.775 89.040 1.00 69.69 180 TYR A O 1
ATOM 1471 N N . SER A 1 181 ? -64.669 -17.348 91.106 1.00 74.69 181 SER A N 1
ATOM 1472 C CA . SER A 1 181 ? -63.788 -16.195 91.292 1.00 74.69 181 SER A CA 1
ATOM 1473 C C . SER A 1 181 ? -62.361 -16.651 91.602 1.00 74.69 181 SER A C 1
ATOM 1475 O O . SER A 1 181 ? -62.161 -17.674 92.261 1.00 74.69 181 SER A O 1
ATOM 1477 N N . ASP A 1 182 ? -61.368 -15.849 91.217 1.00 73.38 182 ASP A N 1
ATOM 1478 C CA . ASP A 1 182 ? -59.953 -16.094 91.541 1.00 73.38 182 ASP A CA 1
ATOM 1479 C C . ASP A 1 182 ? -59.728 -16.290 93.049 1.00 73.38 182 ASP A C 1
ATOM 1481 O O . ASP A 1 182 ? -58.887 -17.085 93.478 1.00 73.38 182 ASP A O 1
ATOM 1485 N N . TYR A 1 183 ? -60.535 -15.606 93.868 1.00 76.12 183 TYR A N 1
ATOM 1486 C CA . TYR A 1 183 ? -60.544 -15.753 95.322 1.00 76.12 183 TYR A CA 1
ATOM 1487 C C . TYR A 1 183 ? -61.019 -17.145 95.765 1.00 76.12 183 TYR A C 1
ATOM 1489 O O . TYR A 1 183 ? -60.411 -17.756 96.643 1.00 76.12 183 TYR A O 1
ATOM 1497 N N . PHE A 1 184 ? -62.075 -17.673 95.138 1.00 76.19 184 PHE A N 1
ATOM 1498 C CA . PHE A 1 184 ? -62.572 -19.019 95.416 1.00 76.19 184 PHE A CA 1
ATOM 1499 C C . PHE A 1 184 ? -61.561 -20.088 94.994 1.00 76.19 184 PHE A C 1
ATOM 1501 O O . PHE A 1 184 ? -61.285 -20.997 95.770 1.00 76.19 184 PHE A O 1
ATOM 1508 N N . ILE A 1 185 ? -60.964 -19.951 93.806 1.00 74.38 185 ILE A N 1
ATOM 1509 C CA . ILE A 1 185 ? -59.943 -20.876 93.294 1.00 74.38 185 ILE A CA 1
ATOM 1510 C C . ILE A 1 185 ? -58.721 -20.893 94.218 1.00 74.38 185 ILE A C 1
ATOM 1512 O O . ILE A 1 185 ? -58.250 -21.963 94.598 1.00 74.38 185 ILE A O 1
ATOM 1516 N N . SER A 1 186 ? -58.244 -19.717 94.633 1.00 78.25 186 SER A N 1
ATOM 1517 C CA . SER A 1 186 ? -57.091 -19.600 95.529 1.00 78.25 186 SER A CA 1
ATOM 1518 C C . SER A 1 186 ? -57.362 -20.251 96.885 1.00 78.25 186 SER A C 1
ATOM 1520 O O . SER A 1 186 ? -56.571 -21.086 97.320 1.00 78.25 186 SER A O 1
ATOM 1522 N N . ASN A 1 187 ? -58.491 -19.937 97.532 1.00 77.12 187 ASN A N 1
ATOM 1523 C CA . ASN A 1 187 ? -58.851 -20.560 98.811 1.00 77.12 187 ASN A CA 1
ATOM 1524 C C . ASN A 1 187 ? -59.054 -22.072 98.672 1.00 77.12 187 ASN A C 1
ATOM 1526 O O . ASN A 1 187 ? -58.594 -22.822 99.521 1.00 77.12 187 ASN A O 1
ATOM 1530 N N . TYR A 1 188 ? -59.669 -22.535 97.581 1.00 74.00 188 TYR A N 1
ATOM 1531 C CA . TYR A 1 188 ? -59.866 -23.962 97.330 1.00 74.00 188 TYR A CA 1
ATOM 1532 C C . TYR A 1 188 ? -58.540 -24.720 97.195 1.00 74.00 188 TYR A C 1
ATOM 1534 O O . TYR A 1 188 ? -58.406 -25.830 97.707 1.00 74.00 188 TYR A O 1
ATOM 1542 N N . ILE A 1 189 ? -57.549 -24.119 96.528 1.00 74.88 189 ILE A N 1
ATOM 1543 C CA . ILE A 1 189 ? -56.201 -24.683 96.423 1.00 74.88 189 ILE A CA 1
ATOM 1544 C C . ILE A 1 189 ? -55.545 -24.741 97.809 1.00 74.88 189 ILE A C 1
ATOM 1546 O O . ILE A 1 189 ? -55.022 -25.789 98.181 1.00 74.88 189 ILE A O 1
ATOM 1550 N N . TRP A 1 190 ? -55.606 -23.656 98.588 1.00 76.25 190 TRP A N 1
ATOM 1551 C CA . TRP A 1 190 ? -54.997 -23.594 99.921 1.00 76.25 190 TRP A CA 1
ATOM 1552 C C . TRP A 1 190 ? -55.667 -24.515 100.952 1.00 76.25 190 TRP A C 1
ATOM 1554 O O . TRP A 1 190 ? -54.958 -25.129 101.741 1.00 76.25 190 TRP A O 1
ATOM 1564 N N . ASP A 1 191 ? -56.991 -24.678 100.915 1.00 74.06 191 ASP A N 1
ATOM 1565 C CA . ASP A 1 191 ? -57.739 -25.563 101.825 1.00 74.06 191 ASP A CA 1
ATOM 1566 C C . ASP A 1 191 ? -57.484 -27.058 101.553 1.00 74.06 191 ASP A C 1
ATOM 1568 O O . ASP A 1 191 ? -57.702 -27.913 102.419 1.00 74.06 191 ASP A O 1
ATOM 1572 N N . ARG A 1 192 ? -57.066 -27.399 100.326 1.00 66.69 192 ARG A N 1
ATOM 1573 C CA . ARG A 1 192 ? -56.798 -28.779 99.890 1.00 66.69 192 ARG A CA 1
ATOM 1574 C C . ARG A 1 192 ? -55.347 -29.207 100.072 1.00 66.69 192 ARG A C 1
ATOM 1576 O O . ARG A 1 192 ? -55.075 -30.409 99.954 1.00 66.69 192 ARG A O 1
ATOM 1583 N N . PHE A 1 193 ? -54.453 -28.273 100.386 1.00 61.34 193 PHE A N 1
ATOM 1584 C CA . PHE A 1 193 ? -53.094 -28.582 100.820 1.00 61.34 193 PHE A CA 1
ATOM 1585 C C . PHE A 1 193 ? -53.030 -29.112 102.257 1.00 61.34 193 PHE A C 1
ATOM 1587 O O . PHE A 1 193 ? -53.995 -28.950 103.039 1.00 61.34 193 PHE A O 1
#

Foldseek 3Di:
DPPPDDVVNVVVVVVVVPDVVVVVVVVVVVVVVVVVVVVVVVVVVVVVVVVVVVVVVVVVVVVVVVVCVVPPPVVVVVVVVVVVVVVVVVVVVVVVVVVVVVVVVVVVVVVVVVVVVVVVVVVVVVVVVPPPPPVVVVVVVVVVVCVVQQWDQDVVQQWTWGQDPVVRDTDIDRPPDPPDDPVRVVVVNVVVD

Secondary structure (DSSP, 8-state):
----S-HHHHHHHHHHT--HHHHHHHHHHHHHHHHHHHHHHHHHHHHHHHHHHHHHHHHHHHHHHHHHHHS-HHHHHHHHHHHHHHHHHHHHHHHHHHHHHHHHHHHHHHHHHHHHHHHHHHHHHHHHHHHSSHHHHHHHHHHHHHHHTTEEEEGGGTEEEEEETTTTEEEEEETT-TTS-HHHHHHHHHHH-

pLDDT: mean 83.5, std 13.74, range [43.0, 97.81]